Protein AF-A0A523VDP1-F1 (afdb_monomer)

Foldseek 3Di:
DPDQWDADPLGWTHHHQAETFQEDDQRHLEYEQQADDPSSCYCVQVSQQRHQEYEFAPFRLVLCCVVPNVVSNVSHHYDHDDAPDWDDDDFKIWGWHDAAQFPRGTKIWIQGNVRATAIERGDHDPPPGDDDDGPHYDYDCPPVDPVSDDDDPDDPLVVLLVVCLVVVVVPDDDDDDDPRVVVVNVVSNVVVVVPDDDDDDD

Secondary structure (DSSP, 8-state):
---SEEE-TTS-EEETTTEEESS--TT-SEEE----STTTTTTHHHHHHHSSEEEE-HHHHHHHHHHH-TTTGGGS-EEE--TT-EEEETTEEEEEEE-SSSTT-EEEEEE-TT--EEEE--S--TTTSPP---SEEE---TT-STT-----SS-HHHHHHHHHHHHHTTS-------TTHHHHHHHHHHHTT--S------

Radius of gyration: 18.93 Å; Cα contacts (8 Å, |Δi|>4): 366; chains: 1; bounding box: 48×35×51 Å

Sequence (202 aa):
MMSKASVTGRGAVLLGKYVACDGFDKARPLRVVTHVHSDHLLGLRQSLRKCEAVVMTPATRDLIDVMRSPLFLMRGDVKTLDYGESFVYDDERLTLHLADHILGAAQVLVEDDGGVRILYTGDFRFPGTPVVEADILVIEATYGNSSRVRHFREDVESVLISLVEESLMRGPVFVFGYNGKLQEVIEVLHKAKVGVPFVMPE

pLDDT: mean 93.35, std 7.03, range [53.53, 98.88]

Nearest PDB structures (foldseek):
  8cg9-assembly1_A  TM=7.491E-01  e=1.118E-08  Homo sapiens
  8c8d-assembly1_A  TM=7.591E-01  e=6.994E-08  Homo sapiens
  4b87-assembly1_A  TM=7.267E-01  e=4.786E-08  Homo sapiens
  5nzx-assembly1_A  TM=7.509E-01  e=7.937E-08  Homo sapiens
  8c8b-assembly1_A  TM=7.184E-01  e=1.235E-07  Homo sapiens

Mean predicted aligned error: 4.47 Å

Solvent-accessible surface area (backbone atoms only — not comparable to full-atom values): 11566 Å² total; per-residue (Å²): 130,83,71,56,60,52,71,46,101,80,62,17,37,33,42,65,81,42,38,14,33,29,14,61,51,96,81,24,45,30,32,36,38,35,36,79,52,71,73,35,48,38,48,44,78,55,33,33,68,69,23,73,34,37,37,30,25,58,54,27,49,54,52,47,30,73,75,66,39,66,75,55,60,74,58,30,49,71,44,68,42,56,73,75,38,72,50,76,54,95,65,34,38,39,31,36,37,63,14,35,71,38,84,37,19,23,18,42,37,38,34,41,80,86,68,51,30,39,31,34,38,42,65,62,42,82,86,78,36,70,88,74,92,56,81,39,81,48,70,71,52,97,58,67,49,90,85,60,69,84,82,72,91,59,64,64,66,62,53,51,48,51,54,50,57,62,44,48,78,79,42,91,78,88,86,86,74,52,89,47,57,48,57,50,53,50,49,55,39,52,75,71,59,59,91,66,88,88,82,79,86,133

Structure (mmCIF, N/CA/C/O backbone):
data_AF-A0A523VDP1-F1
#
_entry.id   AF-A0A523VDP1-F1
#
loop_
_atom_site.group_PDB
_atom_site.id
_atom_site.type_symbol
_atom_site.label_atom_id
_atom_site.label_alt_id
_atom_site.label_comp_id
_atom_site.label_asym_id
_atom_site.label_entity_id
_atom_site.label_seq_id
_atom_site.pdbx_PDB_ins_code
_atom_site.Cartn_x
_atom_site.Cartn_y
_atom_site.Cartn_z
_atom_site.occupancy
_atom_site.B_iso_or_equiv
_atom_site.auth_seq_id
_atom_site.auth_comp_id
_atom_site.auth_asym_id
_atom_site.auth_atom_id
_atom_site.pdbx_PDB_model_num
ATOM 1 N N . MET A 1 1 ? 19.378 11.984 -18.784 1.00 53.53 1 MET A N 1
ATOM 2 C CA . MET A 1 1 ? 18.902 10.777 -18.074 1.00 53.53 1 MET A CA 1
ATOM 3 C C . MET A 1 1 ? 17.389 10.829 -18.022 1.00 53.53 1 MET A C 1
ATOM 5 O O . MET A 1 1 ? 16.863 11.883 -17.689 1.00 53.53 1 MET A O 1
ATOM 9 N N . MET A 1 2 ? 16.695 9.748 -18.384 1.00 64.56 2 MET A N 1
ATOM 10 C CA . MET A 1 2 ? 15.272 9.627 -18.050 1.00 64.56 2 MET A CA 1
ATOM 11 C C . MET A 1 2 ? 15.132 9.540 -16.527 1.00 64.56 2 MET A C 1
ATOM 13 O O . MET A 1 2 ? 15.960 8.908 -15.872 1.00 64.56 2 MET A O 1
ATOM 17 N N . SER A 1 3 ? 14.120 10.206 -15.969 1.00 86.19 3 SER A N 1
ATOM 18 C CA . SER A 1 3 ? 13.846 10.138 -14.533 1.00 86.19 3 SER A CA 1
ATOM 19 C C . SER A 1 3 ? 13.419 8.720 -14.158 1.00 86.19 3 SER A C 1
ATOM 21 O O . SER A 1 3 ? 12.490 8.192 -14.765 1.00 86.19 3 SER A O 1
ATOM 23 N N . LYS A 1 4 ? 14.082 8.118 -13.164 1.00 95.06 4 LYS A N 1
ATOM 24 C CA . LYS A 1 4 ? 13.750 6.780 -12.639 1.00 95.06 4 LYS A CA 1
ATOM 25 C C . LYS A 1 4 ? 12.492 6.784 -11.760 1.00 95.06 4 LYS A C 1
ATOM 27 O O . LYS A 1 4 ? 11.871 5.745 -11.582 1.00 95.06 4 LYS A O 1
ATOM 32 N N . ALA A 1 5 ? 12.091 7.952 -11.259 1.00 97.44 5 ALA A N 1
ATOM 33 C CA . ALA A 1 5 ? 10.820 8.150 -10.573 1.00 97.44 5 ALA A CA 1
ATOM 34 C C . ALA A 1 5 ? 10.158 9.462 -11.010 1.00 97.44 5 ALA A C 1
ATOM 36 O O . ALA A 1 5 ? 10.845 10.444 -11.302 1.00 97.44 5 ALA A O 1
ATOM 37 N N . SER A 1 6 ? 8.831 9.506 -11.074 1.00 97.25 6 SER A N 1
ATOM 38 C CA . SER A 1 6 ? 8.083 10.748 -11.309 1.00 97.25 6 SER A CA 1
ATOM 39 C C . SER A 1 6 ? 6.636 10.631 -10.841 1.00 97.25 6 SER A C 1
ATOM 41 O O . SER A 1 6 ? 6.123 9.534 -10.653 1.00 97.25 6 SER A O 1
ATOM 43 N N . VAL A 1 7 ? 5.958 11.766 -10.664 1.00 96.25 7 VAL A N 1
ATOM 44 C CA . VAL A 1 7 ? 4.521 11.807 -10.366 1.00 96.25 7 VAL A CA 1
ATOM 45 C C . VAL A 1 7 ? 3.808 12.489 -11.524 1.00 96.25 7 VAL A C 1
ATOM 47 O O . VAL A 1 7 ? 4.176 13.588 -11.941 1.00 96.25 7 VAL A O 1
ATOM 50 N N . THR A 1 8 ? 2.805 11.824 -12.087 1.00 95.88 8 THR A N 1
ATOM 51 C CA . THR A 1 8 ? 2.020 12.373 -13.199 1.00 95.88 8 THR A CA 1
ATOM 52 C C . THR A 1 8 ? 1.045 13.443 -12.710 1.00 95.88 8 THR A C 1
ATOM 54 O O . THR A 1 8 ? 0.629 13.448 -11.554 1.00 95.88 8 THR A O 1
ATOM 57 N N . GLY A 1 9 ? 0.558 14.297 -13.616 1.00 91.81 9 GLY A N 1
ATOM 58 C CA . GLY A 1 9 ? -0.482 15.285 -13.290 1.00 91.81 9 GLY A CA 1
ATOM 59 C C . GLY A 1 9 ? -1.829 14.689 -12.846 1.00 91.81 9 GLY A C 1
ATOM 60 O O . GLY A 1 9 ? -2.718 15.435 -12.453 1.00 91.81 9 GLY A O 1
ATOM 61 N N . ARG A 1 10 ? -2.000 13.360 -12.920 1.00 87.81 10 ARG A N 1
ATOM 62 C CA . ARG A 1 10 ? -3.174 12.631 -12.409 1.00 87.81 10 ARG A CA 1
ATOM 63 C C . ARG A 1 10 ? -2.886 11.856 -11.118 1.00 87.81 10 ARG A C 1
ATOM 65 O O . ARG A 1 10 ? -3.723 11.061 -10.712 1.00 87.81 10 ARG A O 1
ATOM 72 N N . GLY A 1 11 ? -1.715 12.052 -10.510 1.00 91.12 11 GLY A N 1
ATOM 73 C CA . GLY A 1 11 ? -1.340 11.436 -9.235 1.00 91.12 11 GLY A CA 1
ATOM 74 C C . GLY A 1 11 ? -0.714 10.043 -9.332 1.00 91.12 11 GLY A C 1
ATOM 75 O O . GLY A 1 11 ? -0.333 9.497 -8.307 1.00 91.12 11 GLY A O 1
ATOM 76 N N . ALA A 1 12 ? -0.552 9.462 -10.529 1.00 97.19 12 ALA A N 1
ATOM 77 C CA . ALA A 1 12 ? 0.178 8.198 -10.666 1.00 97.19 12 ALA A CA 1
ATOM 78 C C . ALA A 1 12 ? 1.664 8.388 -10.339 1.00 97.19 12 ALA A C 1
ATOM 80 O O . ALA A 1 12 ? 2.307 9.249 -10.946 1.00 97.19 12 ALA A O 1
ATOM 81 N N . VAL A 1 13 ? 2.195 7.569 -9.433 1.00 98.38 13 VAL A N 1
ATOM 82 C CA . VAL A 1 13 ? 3.620 7.525 -9.091 1.00 98.38 13 VAL A CA 1
ATOM 83 C C . VAL A 1 13 ? 4.293 6.495 -9.986 1.00 98.38 13 VAL A C 1
ATOM 85 O O . VAL A 1 13 ? 4.006 5.305 -9.909 1.00 98.38 13 VAL A O 1
ATOM 88 N N . LEU A 1 14 ? 5.169 6.948 -10.871 1.00 98.50 14 LEU A N 1
ATOM 89 C CA . LEU A 1 14 ? 5.880 6.094 -11.807 1.00 98.50 14 LEU A CA 1
ATOM 90 C C . LEU A 1 14 ? 7.229 5.709 -11.211 1.00 98.50 14 LEU A C 1
ATOM 92 O O . LEU A 1 14 ? 8.002 6.601 -10.864 1.00 98.50 14 LEU A O 1
ATOM 96 N N . LEU A 1 15 ? 7.511 4.410 -11.143 1.00 98.50 15 LEU A N 1
ATOM 97 C CA . LEU A 1 15 ? 8.774 3.853 -10.659 1.00 98.50 15 LEU A CA 1
ATOM 98 C C . LEU A 1 15 ? 9.399 3.010 -11.772 1.00 98.50 15 LEU A C 1
ATOM 100 O O . LEU A 1 15 ? 8.713 2.200 -12.399 1.00 98.50 15 LEU A O 1
ATOM 104 N N . GLY A 1 16 ? 10.682 3.231 -12.041 1.00 97.31 16 GLY A N 1
ATOM 105 C CA . GLY A 1 16 ? 11.417 2.502 -13.069 1.00 97.31 16 GLY A CA 1
ATOM 106 C C . GLY A 1 16 ? 10.828 2.661 -14.476 1.00 97.31 16 GLY A C 1
ATOM 107 O O . GLY A 1 16 ? 10.351 3.735 -14.884 1.00 97.31 16 GLY A O 1
ATOM 108 N N . LYS A 1 17 ? 10.881 1.575 -15.243 1.00 97.44 17 LYS A N 1
ATOM 109 C CA . LYS A 1 17 ? 10.422 1.423 -16.629 1.00 97.44 17 LYS A CA 1
ATOM 110 C C . LYS A 1 17 ? 8.995 0.877 -16.702 1.00 97.44 17 LYS A C 1
ATOM 112 O O . LYS A 1 17 ? 8.274 1.254 -17.631 1.00 97.44 17 LYS A O 1
ATOM 117 N N . TYR A 1 18 ? 8.535 0.110 -15.715 1.00 98.25 18 TYR A N 1
ATOM 118 C CA . TYR A 1 18 ? 7.287 -0.646 -15.891 1.00 98.25 18 TYR A CA 1
ATOM 119 C C . TYR A 1 18 ? 6.162 -0.345 -14.903 1.00 98.25 18 TYR A C 1
ATOM 121 O O . TYR A 1 18 ? 5.018 -0.702 -15.187 1.00 98.25 18 TYR A O 1
ATOM 129 N N . VAL A 1 19 ? 6.432 0.334 -13.785 1.00 98.69 19 VAL A N 1
ATOM 130 C CA . VAL A 1 19 ? 5.486 0.401 -12.660 1.00 98.69 19 VAL A CA 1
ATOM 131 C C . VAL A 1 19 ? 4.796 1.764 -12.542 1.00 98.69 19 VAL A C 1
ATOM 133 O O . VAL A 1 19 ? 5.439 2.814 -12.538 1.00 98.69 19 VAL A O 1
ATOM 136 N N . ALA A 1 20 ? 3.466 1.744 -12.395 1.00 98.62 20 ALA A N 1
ATOM 137 C CA . ALA A 1 20 ? 2.651 2.871 -11.941 1.00 98.62 20 ALA A CA 1
ATOM 138 C C . ALA A 1 20 ? 1.902 2.528 -10.640 1.00 98.62 20 ALA A C 1
ATOM 140 O O . ALA A 1 20 ? 1.001 1.683 -10.626 1.00 98.62 20 ALA A O 1
ATOM 141 N N . CYS A 1 21 ? 2.221 3.230 -9.557 1.00 98.69 21 CYS A N 1
ATOM 142 C CA . CYS A 1 21 ? 1.547 3.126 -8.264 1.00 98.69 21 CYS A CA 1
ATOM 143 C C . CYS A 1 21 ? 0.438 4.177 -8.147 1.00 98.69 21 CYS A C 1
ATOM 145 O O . CYS A 1 21 ? 0.557 5.289 -8.661 1.00 98.69 21 CYS A O 1
ATOM 147 N N . ASP A 1 22 ? -0.668 3.804 -7.512 1.00 98.19 22 ASP A N 1
ATOM 148 C CA . ASP A 1 22 ? -1.816 4.623 -7.085 1.00 98.19 22 ASP A CA 1
ATOM 149 C C . ASP A 1 22 ? -2.549 5.565 -8.085 1.00 98.19 22 ASP A C 1
ATOM 151 O O . ASP A 1 22 ? -3.722 5.837 -7.878 1.00 98.19 22 ASP A O 1
ATOM 155 N N . GLY A 1 23 ? -2.050 5.798 -9.309 1.00 97.12 23 GLY A N 1
ATOM 156 C CA . GLY A 1 23 ? -2.870 6.097 -10.507 1.00 97.12 23 GLY A CA 1
ATOM 157 C C . GLY A 1 23 ? -2.552 5.277 -11.781 1.00 97.12 23 GLY A C 1
ATOM 158 O O . GLY A 1 23 ? -1.472 4.712 -11.936 1.00 97.12 23 GLY A O 1
ATOM 159 N N . PHE A 1 24 ? -3.494 5.222 -12.729 1.00 97.31 24 PHE A N 1
ATOM 160 C CA . PHE A 1 24 ? -3.265 4.601 -14.045 1.00 97.31 24 PHE A CA 1
ATOM 161 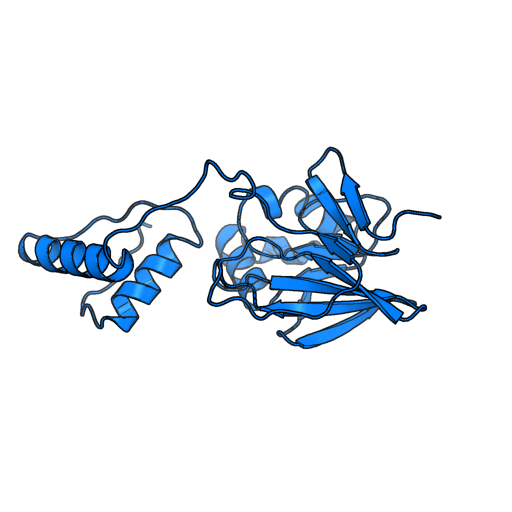C C . PHE A 1 24 ? -2.342 5.454 -14.930 1.00 97.31 24 PHE A C 1
ATOM 163 O O . PHE A 1 24 ? -2.611 6.639 -15.144 1.00 97.31 24 PHE A O 1
ATOM 170 N N . ASP A 1 25 ? -1.349 4.817 -15.552 1.00 97.56 25 ASP A N 1
ATOM 171 C CA . ASP A 1 25 ? -0.552 5.390 -16.635 1.00 97.56 25 ASP A CA 1
ATOM 172 C C . ASP A 1 25 ? -0.535 4.446 -17.847 1.00 97.56 25 ASP A C 1
ATOM 174 O O . ASP A 1 25 ? -0.408 3.234 -17.711 1.00 97.56 25 ASP A O 1
ATOM 178 N N . LYS A 1 26 ? -0.694 5.001 -19.055 1.00 95.94 26 LYS A N 1
ATOM 179 C CA . LYS A 1 26 ? -0.826 4.211 -20.293 1.00 95.94 26 LYS A CA 1
ATOM 180 C C . LYS A 1 26 ? 0.485 3.592 -20.783 1.00 95.94 26 LYS A C 1
ATOM 182 O O . LYS A 1 26 ? 0.426 2.726 -21.646 1.00 95.94 26 LYS A O 1
ATOM 187 N N . ALA A 1 27 ? 1.626 4.108 -20.333 1.00 96.19 27 ALA A N 1
ATOM 188 C CA . ALA A 1 27 ? 2.949 3.648 -20.737 1.00 96.19 27 ALA A CA 1
ATOM 189 C C . ALA A 1 27 ? 3.514 2.598 -19.772 1.00 96.19 27 ALA A C 1
ATOM 191 O O . ALA A 1 27 ? 4.573 2.044 -20.045 1.00 96.19 27 ALA A O 1
ATOM 192 N N . ARG A 1 28 ? 2.833 2.340 -18.647 1.00 97.56 28 ARG A N 1
ATOM 193 C CA . ARG A 1 28 ? 3.268 1.380 -17.634 1.00 97.56 28 ARG A CA 1
ATOM 194 C C . ARG A 1 28 ? 2.415 0.107 -17.712 1.00 97.56 28 ARG A C 1
ATOM 196 O O . ARG A 1 28 ? 1.206 0.185 -17.476 1.00 97.56 28 ARG A O 1
ATOM 203 N N . PRO A 1 29 ? 3.005 -1.053 -18.049 1.00 98.31 29 PRO A N 1
ATOM 204 C CA . PRO A 1 29 ? 2.276 -2.316 -18.109 1.00 98.31 29 PRO A CA 1
ATOM 205 C C . PRO A 1 29 ? 1.874 -2.821 -16.722 1.00 98.31 29 PRO A C 1
ATOM 207 O O . PRO A 1 29 ? 0.907 -3.573 -16.624 1.00 98.31 29 PRO A O 1
ATOM 210 N N . LEU A 1 30 ? 2.551 -2.387 -15.652 1.00 98.69 30 LEU A N 1
ATOM 211 C CA . LEU A 1 30 ? 2.240 -2.790 -14.286 1.00 98.69 30 LEU A CA 1
ATOM 212 C C . LEU A 1 30 ? 1.567 -1.679 -13.495 1.00 98.69 30 LEU A C 1
ATOM 214 O O . LEU A 1 30 ? 2.009 -0.528 -13.454 1.00 98.69 30 LEU A O 1
ATOM 218 N N . ARG A 1 31 ? 0.519 -2.075 -12.783 1.00 98.44 31 ARG A N 1
ATOM 219 C CA . ARG A 1 31 ? -0.171 -1.258 -11.795 1.00 98.44 31 ARG A CA 1
ATOM 220 C C . ARG A 1 31 ? 0.124 -1.803 -10.407 1.00 98.44 31 ARG A C 1
ATOM 222 O O . ARG A 1 31 ? -0.182 -2.959 -10.169 1.00 98.44 31 ARG A O 1
ATOM 229 N N . VAL A 1 32 ? 0.580 -0.971 -9.476 1.00 98.81 32 VAL A N 1
ATOM 230 C CA . VAL A 1 32 ? 0.557 -1.306 -8.042 1.00 98.81 32 VAL A CA 1
ATOM 231 C C . VAL A 1 32 ? -0.547 -0.511 -7.345 1.00 98.81 32 VAL A C 1
ATOM 233 O O . VAL A 1 32 ? -0.706 0.685 -7.600 1.00 98.81 32 VAL A O 1
ATOM 236 N N . VAL A 1 33 ? -1.336 -1.182 -6.507 1.00 98.62 33 VAL A N 1
ATOM 237 C CA . VAL A 1 33 ? -2.269 -0.545 -5.566 1.00 98.62 33 VAL A CA 1
ATOM 238 C C . VAL A 1 33 ? -1.687 -0.713 -4.170 1.00 98.62 33 VAL A C 1
ATOM 240 O O . VAL A 1 33 ? -1.616 -1.840 -3.680 1.00 98.62 33 VAL A O 1
ATOM 243 N N . THR A 1 34 ? -1.259 0.384 -3.545 1.00 98.56 34 THR A N 1
ATOM 244 C CA . THR A 1 34 ? -0.638 0.312 -2.213 1.00 98.56 34 THR A CA 1
ATOM 245 C C . THR A 1 34 ? -1.659 -0.023 -1.136 1.00 98.56 34 THR A C 1
ATOM 247 O O . THR A 1 34 ? -1.350 -0.804 -0.243 1.00 98.56 34 THR A O 1
ATOM 250 N N . HIS A 1 35 ? -2.868 0.543 -1.221 1.00 97.00 35 HIS A N 1
ATOM 251 C CA . HIS A 1 35 ? -3.968 0.310 -0.285 1.00 97.00 35 HIS A CA 1
ATOM 252 C C . HIS A 1 35 ? -5.326 0.769 -0.857 1.00 97.00 35 HIS A C 1
ATOM 254 O O . HIS A 1 35 ? -5.418 1.265 -1.981 1.00 97.00 35 HIS A O 1
ATOM 260 N N . VAL A 1 36 ? -6.407 0.586 -0.088 1.00 95.06 36 VAL A N 1
ATOM 261 C CA . VAL A 1 36 ? -7.798 0.718 -0.573 1.00 95.06 36 VAL A CA 1
ATOM 262 C C . VAL A 1 36 ? -8.461 2.085 -0.383 1.00 95.06 36 VAL A C 1
ATOM 264 O O . VAL A 1 36 ? -9.665 2.215 -0.631 1.00 95.06 36 VAL A O 1
ATOM 267 N N . HIS A 1 37 ? -7.728 3.121 0.029 1.00 93.75 37 HIS A N 1
ATOM 268 C CA . HIS A 1 37 ? -8.307 4.464 0.048 1.00 93.75 37 HIS A CA 1
ATOM 269 C C . HIS A 1 37 ? -8.695 4.918 -1.364 1.00 93.75 37 HIS A C 1
ATOM 271 O O . HIS A 1 37 ? -8.111 4.524 -2.374 1.00 93.75 37 HIS A O 1
ATOM 277 N N . SER A 1 38 ? -9.758 5.718 -1.446 1.00 91.69 38 SER A N 1
ATOM 278 C CA . SER A 1 38 ? -10.439 6.008 -2.711 1.00 91.69 38 SER A CA 1
ATOM 279 C C . SER A 1 38 ? -9.551 6.680 -3.758 1.00 91.69 38 SER A C 1
ATOM 281 O O . SER A 1 38 ? -9.712 6.419 -4.950 1.00 91.69 38 SER A O 1
ATOM 283 N N . ASP A 1 39 ? -8.633 7.529 -3.315 1.00 93.00 39 ASP A N 1
ATOM 284 C CA . ASP A 1 39 ? -7.655 8.251 -4.121 1.00 93.00 39 ASP A CA 1
ATOM 285 C C . ASP A 1 39 ? -6.549 7.340 -4.679 1.00 93.00 39 ASP A C 1
ATOM 287 O O . ASP A 1 39 ? -6.095 7.565 -5.798 1.00 93.00 39 ASP A O 1
ATOM 291 N N . HIS A 1 40 ? -6.235 6.231 -4.005 1.00 96.06 40 HIS A N 1
ATOM 292 C CA . HIS A 1 40 ? -5.283 5.213 -4.478 1.00 96.06 40 HIS A CA 1
ATOM 293 C C . HIS A 1 40 ? -5.921 4.191 -5.439 1.00 96.06 40 HIS A C 1
ATOM 295 O O . HIS A 1 40 ? -5.245 3.478 -6.188 1.00 96.06 40 HIS A O 1
ATOM 301 N N . LEU A 1 41 ? -7.256 4.145 -5.491 1.00 95.25 41 LEU A N 1
ATOM 302 C CA . LEU A 1 41 ? -8.018 3.318 -6.433 1.00 95.25 41 LEU A CA 1
ATOM 303 C C . LEU A 1 41 ? -8.366 4.056 -7.738 1.00 95.25 41 LEU A C 1
ATOM 305 O O . LEU A 1 41 ? -9.029 3.491 -8.621 1.00 95.25 41 LEU A O 1
ATOM 309 N N . LEU A 1 42 ? -7.930 5.310 -7.893 1.00 94.00 42 LEU A N 1
ATOM 310 C CA . LEU A 1 42 ? -8.200 6.102 -9.088 1.00 94.00 42 LEU A CA 1
ATOM 311 C C . LEU A 1 42 ? -7.603 5.439 -10.334 1.00 94.00 42 LEU A C 1
ATOM 313 O O . LEU A 1 42 ? -6.428 5.088 -10.415 1.00 94.00 42 LEU A O 1
ATOM 317 N N . GLY A 1 43 ? -8.451 5.248 -11.345 1.00 95.38 43 GLY A N 1
ATOM 318 C CA . GLY A 1 43 ? -8.056 4.587 -12.587 1.00 95.38 43 GLY A CA 1
ATOM 319 C C . GLY A 1 43 ? -7.935 3.062 -12.498 1.00 95.38 43 GLY A C 1
ATOM 320 O O . GLY A 1 43 ? -7.689 2.449 -13.531 1.00 95.38 43 GLY A O 1
ATOM 321 N N . LEU A 1 44 ? -8.200 2.416 -11.353 1.00 96.44 44 LEU A N 1
ATOM 322 C CA . LEU A 1 44 ? -8.062 0.958 -11.207 1.00 96.44 44 LEU A CA 1
ATOM 323 C C . LEU A 1 44 ? -8.877 0.166 -12.242 1.00 96.44 44 LEU A C 1
ATOM 325 O O . LEU A 1 44 ? -8.377 -0.784 -12.837 1.00 96.44 44 LEU A O 1
ATOM 329 N N . ARG A 1 45 ? -10.113 0.590 -12.544 1.00 95.56 45 ARG A N 1
ATOM 330 C CA . ARG A 1 45 ? -10.930 -0.041 -13.601 1.00 95.56 45 ARG A CA 1
ATOM 331 C C . ARG A 1 45 ? -10.257 0.019 -14.976 1.00 95.56 45 ARG A C 1
ATOM 333 O O . ARG A 1 45 ? -10.472 -0.865 -15.801 1.00 95.56 45 ARG A O 1
ATOM 340 N N . GLN A 1 46 ? -9.510 1.085 -15.248 1.00 96.06 46 GLN A N 1
ATOM 341 C CA . GLN A 1 46 ? -8.752 1.230 -16.483 1.00 96.06 46 GLN A CA 1
ATOM 342 C C . GLN A 1 46 ? -7.496 0.358 -16.452 1.00 96.06 46 GLN A C 1
ATOM 344 O O . GLN A 1 46 ? -7.238 -0.313 -17.447 1.00 96.06 46 GLN A O 1
ATOM 349 N N . SER A 1 47 ? -6.785 0.317 -15.322 1.00 97.38 47 SER A N 1
ATOM 350 C CA . SER A 1 47 ? -5.624 -0.553 -15.120 1.00 97.38 47 SER A CA 1
ATOM 351 C C . SER A 1 47 ? -5.980 -2.021 -15.329 1.00 97.38 47 SER A C 1
ATOM 353 O O . SER A 1 47 ? -5.357 -2.668 -16.154 1.00 97.38 47 SER A O 1
ATOM 355 N N . LEU A 1 48 ? -7.063 -2.514 -14.719 1.00 97.12 48 LEU A N 1
ATOM 356 C CA . LEU A 1 48 ? -7.532 -3.896 -14.904 1.00 97.12 48 LEU A CA 1
ATOM 357 C C . LEU A 1 48 ? -7.776 -4.261 -16.378 1.00 97.12 48 LEU A C 1
ATOM 359 O O . LEU A 1 48 ? -7.675 -5.416 -16.751 1.00 97.12 48 LEU A O 1
ATOM 363 N N . ARG A 1 49 ? -8.100 -3.287 -17.236 1.00 96.75 49 ARG A N 1
ATOM 364 C CA . ARG A 1 49 ? -8.355 -3.530 -18.665 1.00 96.75 49 ARG A CA 1
ATOM 365 C C . ARG A 1 49 ? -7.123 -3.402 -19.557 1.00 96.75 49 ARG A C 1
ATOM 367 O O . ARG A 1 49 ? -7.207 -3.790 -20.716 1.00 96.75 49 ARG A O 1
ATOM 374 N N . LYS A 1 50 ? -6.077 -2.712 -19.099 1.00 97.31 50 LYS A N 1
ATOM 375 C CA . LYS A 1 50 ? -4.988 -2.221 -19.963 1.00 97.31 50 LYS A CA 1
ATOM 376 C C . LYS A 1 50 ? -3.593 -2.583 -19.477 1.00 97.31 50 LYS A C 1
ATOM 378 O O . LYS A 1 50 ? -2.690 -2.625 -20.301 1.00 97.31 50 LYS A O 1
ATOM 383 N N . CYS A 1 51 ? -3.418 -2.760 -18.176 1.00 98.00 51 CYS A N 1
ATOM 384 C CA . CYS A 1 51 ? -2.182 -3.251 -17.596 1.00 98.00 51 CYS A CA 1
ATOM 385 C C . CYS A 1 51 ? -2.107 -4.762 -17.807 1.00 98.00 51 CYS A C 1
ATOM 387 O O . CYS A 1 51 ? -3.132 -5.445 -17.800 1.00 98.00 51 CYS A O 1
ATOM 389 N N . GLU A 1 52 ? -0.893 -5.266 -17.970 1.00 98.12 52 GLU A N 1
ATOM 390 C CA . GLU A 1 52 ? -0.624 -6.699 -18.036 1.00 98.12 52 GLU A CA 1
ATOM 391 C C . GLU A 1 52 ? -0.847 -7.359 -16.680 1.00 98.12 52 GLU A C 1
ATOM 393 O O . GLU A 1 52 ? -1.333 -8.479 -16.632 1.00 98.12 52 GLU A O 1
ATOM 398 N N . ALA A 1 53 ? -0.556 -6.641 -15.590 1.00 98.19 53 ALA A N 1
ATOM 399 C CA . ALA A 1 53 ? -0.874 -7.068 -14.236 1.00 98.19 53 ALA A CA 1
ATOM 400 C C . ALA A 1 53 ? -1.175 -5.881 -13.308 1.00 98.19 53 ALA A C 1
ATOM 402 O O . ALA A 1 53 ? -0.592 -4.794 -13.406 1.00 98.19 53 ALA A O 1
ATOM 403 N N . VAL A 1 54 ? -2.086 -6.123 -12.369 1.00 98.50 54 VAL A N 1
ATOM 404 C CA . VAL A 1 54 ? -2.368 -5.274 -11.212 1.00 98.50 54 VAL A CA 1
ATOM 405 C C . VAL A 1 54 ? -1.878 -6.005 -9.964 1.00 98.50 54 VAL A C 1
ATOM 407 O O . VAL A 1 54 ? -2.418 -7.043 -9.598 1.00 98.50 54 VAL A O 1
ATOM 410 N N . VAL A 1 55 ? -0.861 -5.457 -9.313 1.00 98.81 55 VAL A N 1
ATOM 411 C CA . VAL A 1 55 ? -0.189 -6.024 -8.146 1.00 98.81 55 VAL A CA 1
ATOM 412 C C . VAL A 1 55 ? -0.659 -5.326 -6.869 1.00 98.81 55 VAL A C 1
ATOM 414 O O . VAL A 1 55 ? -0.795 -4.101 -6.831 1.00 98.81 55 VAL A O 1
ATOM 417 N N . MET A 1 56 ? -0.922 -6.099 -5.820 1.00 98.69 56 MET A N 1
ATOM 418 C CA . MET A 1 56 ? -1.311 -5.610 -4.491 1.00 98.69 56 MET A CA 1
ATOM 419 C C . MET A 1 56 ? -1.012 -6.669 -3.423 1.00 98.69 56 MET A C 1
ATOM 421 O O . MET A 1 56 ? -0.612 -7.781 -3.752 1.00 98.69 56 MET A O 1
ATOM 425 N N . THR A 1 57 ? -1.221 -6.364 -2.145 1.00 98.69 57 THR A N 1
ATOM 426 C CA . THR A 1 57 ? -1.183 -7.389 -1.087 1.00 98.69 57 THR A CA 1
ATOM 427 C C . THR A 1 57 ? -2.462 -8.242 -1.101 1.00 98.69 57 THR A C 1
ATOM 429 O O . THR A 1 57 ? -3.504 -7.760 -1.568 1.00 98.69 57 THR A O 1
ATOM 432 N N . PRO A 1 58 ? -2.449 -9.482 -0.565 1.00 98.12 58 PRO A N 1
ATOM 433 C CA . PRO A 1 58 ? -3.664 -10.290 -0.421 1.00 98.12 58 PRO A CA 1
ATOM 434 C C . PRO A 1 58 ? -4.783 -9.556 0.329 1.00 98.12 58 PRO A C 1
ATOM 436 O O . PRO A 1 58 ? -5.923 -9.527 -0.123 1.00 98.12 58 PRO A O 1
ATOM 439 N N . ALA A 1 59 ? -4.443 -8.865 1.418 1.00 96.38 59 ALA A N 1
ATOM 440 C CA . ALA A 1 59 ? -5.422 -8.121 2.202 1.00 96.38 59 ALA A CA 1
ATOM 441 C C . ALA A 1 59 ? -6.031 -6.933 1.430 1.00 96.38 59 ALA A C 1
ATOM 443 O O . ALA A 1 59 ? -7.237 -6.704 1.510 1.00 96.38 59 ALA A O 1
ATOM 444 N N . THR A 1 60 ? -5.237 -6.205 0.635 1.00 96.69 60 THR A N 1
ATOM 445 C CA . THR A 1 60 ? -5.758 -5.136 -0.236 1.00 96.69 60 THR A CA 1
ATOM 446 C C . THR A 1 60 ? -6.717 -5.695 -1.289 1.00 96.69 60 THR A C 1
ATOM 448 O O . THR A 1 60 ? -7.760 -5.091 -1.546 1.00 96.69 60 THR A O 1
ATOM 451 N N . ARG A 1 61 ? -6.418 -6.868 -1.862 1.00 96.50 61 ARG A N 1
ATOM 452 C CA . ARG A 1 61 ? -7.319 -7.558 -2.796 1.00 96.50 61 ARG A CA 1
ATOM 453 C C . ARG A 1 61 ? -8.656 -7.897 -2.133 1.00 96.50 61 ARG A C 1
ATOM 455 O O . ARG A 1 61 ? -9.697 -7.518 -2.668 1.00 96.50 61 ARG A O 1
ATOM 462 N N . ASP A 1 62 ? -8.624 -8.550 -0.975 1.00 94.31 62 ASP A N 1
ATOM 463 C CA . ASP A 1 62 ? -9.832 -8.981 -0.265 1.00 94.31 62 ASP A CA 1
ATOM 464 C C . ASP A 1 62 ? -10.717 -7.787 0.123 1.00 94.31 62 ASP A C 1
ATOM 466 O O . ASP A 1 62 ? -11.935 -7.814 -0.062 1.00 94.31 62 ASP A O 1
ATOM 470 N N . LEU A 1 63 ? -10.107 -6.686 0.578 1.00 92.62 63 LEU A N 1
ATOM 471 C CA . LEU A 1 63 ? -10.826 -5.445 0.869 1.00 92.62 63 LEU A CA 1
ATOM 472 C C . LEU A 1 63 ? -11.500 -4.862 -0.383 1.00 92.62 63 LEU A C 1
ATOM 474 O O . LEU A 1 63 ? -12.652 -4.430 -0.313 1.00 92.62 63 LEU A O 1
ATOM 478 N N . ILE A 1 64 ? -10.833 -4.869 -1.543 1.00 93.44 64 ILE A N 1
ATOM 479 C CA . ILE A 1 64 ? -11.444 -4.405 -2.800 1.00 93.44 64 ILE A CA 1
ATOM 480 C C . ILE A 1 64 ? -12.606 -5.315 -3.218 1.00 93.44 64 ILE A C 1
ATOM 482 O O . ILE A 1 64 ? -13.642 -4.795 -3.648 1.00 93.44 64 ILE A O 1
ATOM 486 N N . ASP A 1 65 ? -12.465 -6.635 -3.079 1.00 91.81 65 ASP A N 1
ATOM 487 C CA . ASP A 1 65 ? -13.516 -7.604 -3.413 1.00 91.81 65 ASP A CA 1
ATOM 488 C C . ASP A 1 65 ? -14.779 -7.369 -2.566 1.00 91.81 65 ASP A C 1
ATOM 490 O O . ASP A 1 65 ? -15.889 -7.331 -3.113 1.00 91.81 65 ASP A O 1
ATOM 494 N N . VAL A 1 66 ? -14.617 -7.093 -1.266 1.00 89.38 66 VAL A N 1
ATOM 495 C CA . VAL A 1 66 ? -15.720 -6.711 -0.366 1.00 89.38 66 VAL A CA 1
ATOM 496 C C . VAL A 1 66 ? -16.329 -5.359 -0.761 1.00 89.38 66 VAL A C 1
ATOM 498 O O . VAL A 1 66 ? -17.549 -5.222 -0.815 1.00 89.38 66 VAL A O 1
ATOM 501 N N . MET A 1 67 ? -15.508 -4.354 -1.085 1.00 88.31 67 MET A N 1
ATOM 502 C CA . MET A 1 67 ? -15.975 -2.987 -1.368 1.00 88.31 67 MET A CA 1
ATOM 503 C C . MET A 1 67 ? -16.631 -2.802 -2.747 1.00 88.31 67 MET A C 1
ATOM 505 O O . MET A 1 67 ? -17.413 -1.867 -2.931 1.00 88.31 67 MET A O 1
ATOM 509 N N . ARG A 1 68 ? -16.261 -3.598 -3.760 1.00 85.38 68 ARG A N 1
ATOM 510 C CA . ARG A 1 68 ? -16.641 -3.363 -5.171 1.00 85.38 68 ARG A CA 1
ATOM 511 C C . ARG A 1 68 ? -17.374 -4.530 -5.841 1.00 85.38 68 ARG A C 1
ATOM 513 O O . ARG A 1 68 ? -17.852 -4.321 -6.958 1.00 85.38 68 ARG A O 1
ATOM 520 N N . SER A 1 69 ? -17.502 -5.685 -5.174 1.00 83.38 69 SER A N 1
ATOM 521 C CA . SER A 1 69 ? -17.921 -7.012 -5.679 1.00 83.38 69 SER A CA 1
ATOM 522 C C . SER A 1 69 ? -16.753 -7.879 -6.179 1.00 83.38 69 SER A C 1
ATOM 524 O O . SER A 1 69 ? -15.904 -7.359 -6.904 1.00 83.38 69 SER A O 1
ATOM 526 N N . PRO A 1 70 ? -16.766 -9.211 -5.943 1.00 73.25 70 PRO A N 1
ATOM 527 C CA . PRO A 1 70 ? -15.740 -10.138 -6.449 1.00 73.25 70 PRO A CA 1
ATOM 528 C C . PRO A 1 70 ? -15.555 -10.117 -7.975 1.00 73.25 70 PRO A C 1
ATOM 530 O O . PRO A 1 70 ? -14.469 -10.345 -8.501 1.00 73.25 70 PRO A O 1
ATOM 533 N N . LEU A 1 71 ? -16.609 -9.777 -8.729 1.00 86.06 71 LEU A N 1
ATOM 534 C CA . LEU A 1 71 ? -16.525 -9.627 -10.188 1.00 86.06 71 LEU A CA 1
ATOM 535 C C . LEU A 1 71 ? -15.720 -8.384 -10.608 1.00 86.06 71 LEU A C 1
ATOM 537 O O . LEU A 1 71 ? -15.478 -8.171 -11.799 1.00 86.06 71 LEU A O 1
ATOM 541 N N . PHE A 1 72 ? -15.365 -7.504 -9.664 1.00 90.69 72 PHE A N 1
ATOM 542 C CA . PHE A 1 72 ? -14.590 -6.300 -9.925 1.00 90.69 72 PHE A CA 1
ATOM 543 C C . PHE A 1 72 ? -13.195 -6.615 -10.441 1.00 90.69 72 PHE A C 1
ATOM 545 O O . PHE A 1 72 ? -12.857 -6.178 -11.547 1.00 90.69 72 PHE A O 1
ATOM 552 N N . LEU A 1 73 ? -12.448 -7.404 -9.674 1.00 92.12 73 LEU A N 1
ATOM 553 C CA . LEU A 1 73 ? -11.059 -7.751 -9.949 1.00 92.12 73 LEU A CA 1
ATOM 554 C C . LEU A 1 73 ? -10.903 -8.777 -11.078 1.00 92.12 73 LEU A C 1
ATOM 556 O O . LEU A 1 73 ? -9.920 -8.711 -11.804 1.00 92.12 73 LEU A O 1
ATOM 560 N N . MET A 1 74 ? -11.921 -9.605 -11.353 1.00 89.62 74 MET A N 1
ATOM 561 C CA . MET A 1 74 ? -11.938 -10.554 -12.488 1.00 89.62 74 MET A CA 1
ATOM 562 C C . MET A 1 74 ? -11.845 -9.902 -13.883 1.00 89.62 74 MET A C 1
ATOM 564 O O . MET A 1 74 ? -11.839 -10.590 -14.901 1.00 89.62 74 MET A O 1
ATOM 568 N N . ARG A 1 75 ? -11.827 -8.567 -13.962 1.00 89.94 75 ARG A N 1
ATOM 569 C CA . ARG A 1 75 ? -11.716 -7.813 -15.218 1.00 89.94 75 ARG A CA 1
ATOM 570 C C . ARG A 1 75 ? -10.289 -7.694 -15.750 1.00 89.94 75 ARG A C 1
ATOM 572 O O . ARG A 1 75 ? -10.147 -7.184 -16.858 1.00 89.94 75 ARG A O 1
ATOM 579 N N . GLY A 1 76 ? -9.290 -8.099 -14.971 1.00 92.44 76 GLY A N 1
ATOM 580 C CA . GLY A 1 76 ? -7.877 -8.039 -15.328 1.00 92.44 76 GLY A CA 1
ATOM 581 C C . GLY A 1 76 ? -7.071 -9.127 -14.635 1.00 92.44 76 GLY A C 1
ATOM 582 O O . GLY A 1 76 ? -7.608 -9.869 -13.815 1.00 92.44 76 GLY A O 1
ATOM 583 N N . ASP A 1 77 ? -5.782 -9.197 -14.957 1.00 96.38 77 ASP A N 1
ATOM 584 C CA . ASP A 1 77 ? -4.846 -10.046 -14.224 1.00 96.38 77 ASP A CA 1
ATOM 585 C C . ASP A 1 77 ? -4.459 -9.352 -12.911 1.00 96.38 77 ASP A C 1
ATOM 587 O O . ASP A 1 77 ? -3.853 -8.276 -12.910 1.00 96.38 77 ASP A O 1
ATOM 591 N N . VAL A 1 78 ? -4.871 -9.940 -11.789 1.00 97.44 78 VAL A N 1
ATOM 592 C CA . VAL A 1 78 ? -4.566 -9.445 -10.446 1.00 97.44 78 VAL A CA 1
ATOM 593 C C . VAL A 1 78 ? -3.607 -10.413 -9.783 1.00 97.44 78 VAL A C 1
ATOM 595 O O . VAL A 1 78 ? -3.930 -11.584 -9.587 1.00 97.44 78 VAL A O 1
ATOM 598 N N . LYS A 1 79 ? -2.443 -9.898 -9.392 1.00 97.94 79 LYS A N 1
ATOM 599 C CA . LYS A 1 79 ? -1.410 -10.644 -8.680 1.00 97.94 79 LYS A CA 1
ATOM 600 C C . LYS A 1 79 ? -1.321 -10.135 -7.253 1.00 97.94 79 LYS A C 1
ATOM 602 O O . LYS A 1 79 ? -1.266 -8.930 -7.012 1.00 97.94 79 LYS A O 1
ATOM 607 N N . THR A 1 80 ? -1.299 -11.062 -6.310 1.00 98.44 80 THR A N 1
ATOM 608 C CA . THR A 1 80 ? -1.047 -10.746 -4.909 1.00 98.44 80 THR A CA 1
ATOM 609 C C . THR A 1 80 ? 0.397 -11.071 -4.569 1.00 98.44 80 THR A C 1
ATOM 611 O O . THR A 1 80 ? 0.872 -12.123 -4.987 1.00 98.44 80 THR A O 1
ATOM 614 N N . LEU A 1 81 ? 1.065 -10.193 -3.824 1.00 98.50 81 LEU A N 1
ATOM 615 C CA . LEU A 1 81 ? 2.389 -10.445 -3.252 1.00 98.50 81 LEU A CA 1
ATOM 616 C C . LEU A 1 81 ? 2.334 -10.295 -1.739 1.00 98.50 81 LEU A C 1
ATOM 618 O O . LEU A 1 81 ? 1.800 -9.299 -1.235 1.00 98.50 81 LEU A O 1
ATOM 622 N N . ASP A 1 82 ? 2.911 -11.261 -1.035 1.00 98.62 82 ASP A N 1
ATOM 623 C CA . ASP A 1 82 ? 3.174 -11.113 0.391 1.00 98.62 82 ASP A CA 1
ATOM 624 C C . ASP A 1 82 ? 4.316 -10.112 0.629 1.00 98.62 82 ASP A C 1
ATOM 626 O O . ASP A 1 82 ? 5.129 -9.816 -0.251 1.00 98.62 82 ASP A O 1
ATOM 630 N N . TYR A 1 83 ? 4.391 -9.551 1.838 1.00 98.69 83 TYR A N 1
ATOM 631 C CA . TYR A 1 83 ? 5.471 -8.621 2.163 1.00 98.69 83 TYR A CA 1
ATOM 632 C C . TYR A 1 83 ? 6.839 -9.310 2.079 1.00 98.69 83 TYR A C 1
ATOM 634 O O . TYR A 1 83 ? 7.053 -10.368 2.667 1.00 98.69 83 TYR A O 1
ATOM 642 N N . GLY A 1 84 ? 7.781 -8.673 1.385 1.00 98.25 84 GLY A N 1
ATOM 643 C CA . GLY A 1 84 ? 9.114 -9.212 1.119 1.00 98.25 84 GLY A CA 1
ATOM 644 C C . GLY A 1 84 ? 9.174 -10.202 -0.047 1.00 98.25 84 GLY A C 1
ATOM 645 O O . GLY A 1 84 ? 10.274 -10.585 -0.440 1.00 98.25 84 GLY A O 1
ATOM 646 N N . GLU A 1 85 ? 8.036 -10.589 -0.629 1.00 97.88 85 GLU A N 1
ATOM 647 C CA . GLU A 1 85 ? 8.000 -11.355 -1.872 1.00 97.88 85 GLU A CA 1
ATOM 648 C C . GLU A 1 85 ? 8.269 -10.439 -3.072 1.00 97.88 85 GLU A C 1
ATOM 650 O O . GLU A 1 85 ? 7.765 -9.314 -3.153 1.00 97.88 85 GLU A O 1
ATOM 655 N N . SER A 1 86 ? 9.061 -10.936 -4.024 1.00 96.06 86 SER A N 1
ATOM 656 C CA . SER A 1 86 ? 9.398 -10.202 -5.239 1.00 96.06 86 SER A CA 1
ATOM 657 C C . SER A 1 86 ? 8.707 -10.766 -6.476 1.00 96.06 86 SER A C 1
ATOM 659 O O . SER A 1 86 ? 8.729 -11.968 -6.731 1.00 96.06 86 SER A O 1
ATOM 661 N N . PHE A 1 87 ? 8.231 -9.866 -7.327 1.00 96.94 87 PHE A N 1
ATOM 662 C CA . PHE A 1 87 ? 7.776 -10.131 -8.684 1.00 96.94 87 PHE A CA 1
ATOM 663 C C . PHE A 1 87 ? 8.765 -9.527 -9.681 1.00 96.94 87 PHE A C 1
ATOM 665 O O . PHE A 1 87 ? 9.046 -8.332 -9.638 1.00 96.94 87 PHE A O 1
ATOM 672 N N . VAL A 1 88 ? 9.309 -10.348 -10.575 1.00 98.12 88 VAL A N 1
ATOM 673 C CA . VAL A 1 88 ? 10.209 -9.878 -11.637 1.00 98.12 88 VAL A CA 1
ATOM 674 C C . VAL A 1 88 ? 9.398 -9.626 -12.900 1.00 98.12 88 VAL A C 1
ATOM 676 O O . VAL A 1 88 ? 8.610 -10.481 -13.308 1.00 98.12 88 VAL A O 1
ATOM 679 N N . TYR A 1 89 ? 9.614 -8.469 -13.517 1.00 97.81 89 TYR A N 1
ATOM 680 C CA . TYR A 1 89 ? 9.037 -8.101 -14.801 1.00 97.81 89 TYR A CA 1
ATOM 681 C C . TYR A 1 89 ? 10.138 -7.532 -15.690 1.00 97.81 89 TYR A C 1
ATOM 683 O O . TYR A 1 89 ? 10.748 -6.520 -15.345 1.00 97.81 89 TYR A O 1
ATOM 691 N N . ASP A 1 90 ? 10.390 -8.199 -16.817 1.00 97.56 90 ASP A N 1
ATOM 692 C CA . ASP A 1 90 ? 11.542 -7.946 -17.684 1.00 97.56 90 ASP A CA 1
ATOM 693 C C . ASP A 1 90 ? 12.849 -7.840 -16.873 1.00 97.56 90 ASP A C 1
ATOM 695 O O . ASP A 1 90 ? 13.308 -8.827 -16.292 1.00 97.56 90 ASP A O 1
ATOM 699 N N . ASP A 1 91 ? 13.442 -6.650 -16.828 1.00 97.69 91 ASP A N 1
ATOM 700 C CA . ASP A 1 91 ? 14.715 -6.337 -16.189 1.00 97.69 91 ASP A CA 1
ATOM 701 C C . ASP A 1 91 ? 14.571 -5.584 -14.850 1.00 97.69 91 ASP A C 1
ATOM 703 O O . ASP A 1 91 ? 15.569 -5.126 -14.300 1.00 97.69 91 ASP A O 1
ATOM 707 N N . GLU A 1 92 ? 13.354 -5.478 -14.299 1.00 98.31 92 GLU A N 1
ATOM 708 C CA . GLU A 1 92 ? 13.087 -4.853 -12.995 1.00 98.31 92 GLU A CA 1
ATOM 709 C C . GLU A 1 92 ? 12.470 -5.846 -11.994 1.00 98.31 92 GLU A C 1
ATOM 711 O O . GLU A 1 92 ? 11.687 -6.740 -12.336 1.00 98.31 92 GLU A O 1
ATOM 716 N N . ARG A 1 93 ? 12.804 -5.672 -10.713 1.00 98.69 93 ARG A N 1
ATOM 717 C CA . ARG A 1 93 ? 12.244 -6.438 -9.593 1.00 98.69 93 ARG A CA 1
ATOM 718 C C . ARG A 1 93 ? 11.356 -5.544 -8.741 1.00 98.69 93 ARG A C 1
ATOM 720 O O . ARG A 1 93 ? 11.826 -4.565 -8.177 1.00 98.69 93 ARG A O 1
ATOM 727 N N . LEU A 1 94 ? 10.093 -5.926 -8.601 1.00 98.75 94 LEU A N 1
ATOM 728 C CA . LEU A 1 94 ? 9.102 -5.293 -7.738 1.00 98.75 94 LEU A CA 1
ATOM 729 C C . LEU A 1 94 ? 8.974 -6.071 -6.422 1.00 98.75 94 LEU A C 1
ATOM 731 O O . LEU A 1 94 ? 8.735 -7.272 -6.459 1.00 98.75 94 LEU A O 1
ATOM 735 N N . THR A 1 95 ? 9.046 -5.396 -5.278 1.00 98.88 95 THR A N 1
ATOM 736 C CA . THR A 1 95 ? 8.826 -5.985 -3.945 1.00 98.88 95 THR A CA 1
ATOM 737 C C . THR A 1 95 ? 7.898 -5.088 -3.130 1.00 98.88 95 THR A C 1
ATOM 739 O O . THR A 1 95 ? 8.055 -3.864 -3.131 1.00 98.88 95 THR A O 1
ATOM 742 N N . LEU A 1 96 ? 6.934 -5.680 -2.419 1.00 98.88 96 LEU A N 1
ATOM 743 C CA . LEU A 1 96 ? 6.082 -4.950 -1.476 1.00 98.88 96 LEU A CA 1
ATOM 744 C C . LEU A 1 96 ? 6.644 -5.068 -0.059 1.00 98.88 96 LEU A C 1
ATOM 746 O O . LEU A 1 96 ? 6.970 -6.161 0.397 1.00 98.88 96 LEU A O 1
ATOM 750 N N . HIS A 1 97 ? 6.718 -3.957 0.665 1.00 98.75 97 HIS A N 1
ATOM 751 C CA . HIS A 1 97 ? 7.076 -3.938 2.085 1.00 98.75 97 HIS A CA 1
ATOM 752 C C . HIS A 1 97 ? 5.916 -3.386 2.906 1.00 98.75 97 HIS A C 1
ATOM 754 O O . HIS A 1 97 ? 5.104 -2.630 2.387 1.00 98.75 97 HIS A O 1
ATOM 760 N N . LEU A 1 98 ? 5.837 -3.742 4.187 1.00 98.25 98 LEU A N 1
ATOM 761 C CA . LEU A 1 98 ? 4.800 -3.222 5.078 1.00 98.25 98 LEU A CA 1
ATOM 762 C C . LEU A 1 98 ? 4.837 -1.685 5.118 1.00 98.25 98 LEU A C 1
ATOM 764 O O . LEU A 1 98 ? 5.910 -1.106 5.298 1.00 98.25 98 LEU A O 1
ATOM 768 N N . ALA A 1 99 ? 3.673 -1.049 5.002 1.00 97.81 99 ALA A N 1
ATOM 769 C CA . ALA A 1 99 ? 3.439 0.320 5.448 1.00 97.81 99 ALA A CA 1
ATOM 770 C C . ALA A 1 99 ? 2.391 0.286 6.567 1.00 97.81 99 ALA A C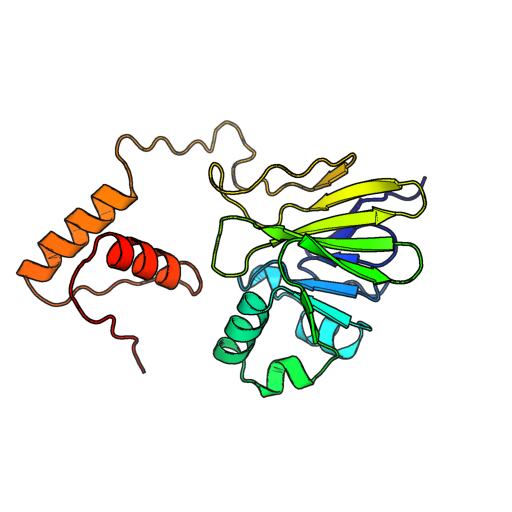 1
ATOM 772 O O . ALA A 1 99 ? 1.303 -0.258 6.384 1.00 97.81 99 ALA A O 1
ATOM 773 N N . ASP A 1 100 ? 2.705 0.843 7.737 1.00 94.69 100 ASP A N 1
ATOM 774 C CA . ASP A 1 100 ? 1.700 0.990 8.789 1.00 94.69 100 ASP A CA 1
ATOM 775 C C . ASP A 1 100 ? 0.740 2.124 8.418 1.00 94.69 100 ASP A C 1
ATOM 777 O O . ASP A 1 100 ? 1.115 3.290 8.468 1.00 94.69 100 ASP A O 1
ATOM 781 N N . HIS A 1 101 ? -0.495 1.802 8.030 1.00 93.94 101 HIS A N 1
ATOM 782 C CA . HIS A 1 101 ? -1.525 2.805 7.723 1.00 93.94 101 HIS A CA 1
ATOM 783 C C . HIS A 1 101 ? -2.937 2.248 7.880 1.00 93.94 101 HIS A C 1
ATOM 785 O O . HIS A 1 101 ? -3.679 2.624 8.791 1.00 93.94 101 HIS A O 1
ATOM 791 N N . ILE A 1 102 ? -3.291 1.310 7.005 1.00 93.19 102 ILE A N 1
ATOM 792 C CA . ILE A 1 102 ? -4.495 0.486 7.082 1.00 93.19 102 ILE A CA 1
ATOM 793 C C . ILE A 1 102 ? -4.121 -0.954 6.729 1.00 93.19 102 ILE A C 1
ATOM 795 O O . ILE A 1 102 ? -3.047 -1.207 6.178 1.00 93.19 102 ILE A O 1
ATOM 799 N N . LEU A 1 103 ? -5.013 -1.902 7.016 1.00 93.25 103 LEU A N 1
ATOM 800 C CA . LEU A 1 103 ? -4.810 -3.304 6.660 1.00 93.25 103 LEU A CA 1
ATOM 801 C C . LEU A 1 103 ? -4.448 -3.455 5.168 1.00 93.25 103 LEU A C 1
ATOM 803 O O . LEU A 1 103 ? -5.184 -3.001 4.293 1.00 93.25 103 LEU A O 1
ATOM 807 N N . GLY A 1 104 ? -3.320 -4.117 4.899 1.00 95.56 104 GLY A N 1
ATOM 808 C CA . GLY A 1 104 ? -2.824 -4.392 3.547 1.00 95.56 104 GLY A CA 1
ATOM 809 C C . GLY A 1 104 ? -1.979 -3.285 2.909 1.00 95.56 104 GLY A C 1
ATOM 810 O O . GLY A 1 104 ? -1.527 -3.486 1.780 1.00 95.56 104 GLY A O 1
ATOM 811 N N . ALA A 1 105 ? -1.759 -2.159 3.598 1.00 97.56 105 ALA A N 1
ATOM 812 C CA . ALA A 1 105 ? -0.964 -1.052 3.079 1.00 97.56 105 ALA A CA 1
ATOM 813 C C . ALA A 1 105 ? 0.513 -1.421 2.870 1.00 97.56 105 ALA A C 1
ATOM 815 O O . ALA A 1 105 ? 1.146 -2.057 3.717 1.00 97.56 105 ALA A O 1
ATOM 816 N N . ALA A 1 106 ? 1.064 -0.995 1.732 1.00 98.62 106 ALA A N 1
ATOM 817 C CA . ALA A 1 106 ? 2.407 -1.368 1.313 1.00 98.62 106 ALA A CA 1
ATOM 818 C C . ALA A 1 106 ? 3.247 -0.195 0.793 1.00 98.62 106 ALA A C 1
ATOM 820 O O . ALA A 1 106 ? 2.770 0.633 0.017 1.00 98.62 106 ALA A O 1
ATOM 821 N N . GLN A 1 107 ? 4.535 -0.220 1.136 1.00 98.81 107 GLN A N 1
ATOM 822 C CA . GLN A 1 107 ? 5.591 0.455 0.388 1.00 98.81 107 GLN A CA 1
ATOM 823 C C . GLN A 1 107 ? 5.932 -0.378 -0.858 1.00 98.81 107 GLN A C 1
ATOM 825 O O . GLN A 1 107 ? 5.823 -1.608 -0.849 1.00 98.81 107 GLN A O 1
ATOM 830 N N . VAL A 1 108 ? 6.391 0.282 -1.917 1.00 98.88 108 VAL A N 1
ATOM 831 C CA . VAL A 1 108 ? 6.686 -0.321 -3.219 1.00 98.88 108 VAL A CA 1
ATOM 832 C C . VAL A 1 108 ? 8.147 -0.087 -3.565 1.00 98.88 108 VAL A C 1
ATOM 834 O O . VAL A 1 108 ? 8.538 1.045 -3.843 1.00 98.88 108 VAL A O 1
ATOM 837 N N . LEU A 1 109 ? 8.947 -1.150 -3.558 1.00 98.88 109 LEU A N 1
ATOM 838 C CA . LEU A 1 109 ? 10.345 -1.115 -3.972 1.00 98.88 109 LEU A CA 1
ATOM 839 C C . LEU A 1 109 ? 10.470 -1.650 -5.399 1.00 98.88 109 LEU A C 1
ATOM 841 O O . LEU A 1 109 ? 10.032 -2.764 -5.681 1.00 98.88 109 LEU A O 1
ATOM 845 N N . VAL A 1 110 ? 11.098 -0.871 -6.276 1.00 98.81 110 VAL A N 1
ATOM 846 C CA . VAL A 1 110 ? 11.543 -1.310 -7.600 1.00 98.81 110 VAL A CA 1
ATOM 847 C C . VAL A 1 110 ? 13.064 -1.264 -7.640 1.00 98.81 110 VAL A C 1
ATOM 849 O O . VAL A 1 110 ? 13.659 -0.213 -7.405 1.00 98.81 110 VAL A O 1
ATOM 852 N N . GLU A 1 111 ? 13.684 -2.400 -7.934 1.00 98.62 111 GLU A N 1
ATOM 853 C CA . GLU A 1 111 ? 15.120 -2.514 -8.190 1.00 98.62 111 GLU A CA 1
ATOM 854 C C . GLU A 1 111 ? 15.329 -2.703 -9.692 1.00 98.62 111 GLU A C 1
ATOM 856 O O . GLU A 1 111 ? 14.752 -3.622 -10.281 1.00 98.62 111 GLU A O 1
ATOM 861 N N . ASP A 1 112 ? 16.111 -1.824 -10.316 1.00 96.69 112 ASP A N 1
ATOM 862 C CA . ASP A 1 112 ? 16.383 -1.900 -11.754 1.00 96.69 112 ASP A CA 1
ATOM 863 C C . ASP A 1 112 ? 17.620 -2.737 -12.109 1.00 96.69 112 ASP A C 1
ATOM 865 O O . ASP A 1 112 ? 18.354 -3.219 -11.243 1.00 96.69 112 ASP A O 1
ATOM 869 N N . ASP A 1 113 ? 17.858 -2.901 -13.410 1.00 94.12 113 ASP A N 1
ATOM 870 C CA . ASP A 1 113 ? 18.974 -3.657 -13.984 1.00 94.12 113 ASP A CA 1
ATOM 871 C C . ASP A 1 113 ? 20.361 -3.129 -13.583 1.00 94.12 113 ASP A C 1
ATOM 873 O O . ASP A 1 113 ? 21.341 -3.876 -13.573 1.00 94.12 113 ASP A O 1
ATOM 877 N N . GLY A 1 114 ? 20.447 -1.847 -13.223 1.00 94.44 114 GLY A N 1
ATOM 878 C CA . GLY A 1 114 ? 21.649 -1.205 -12.699 1.00 94.44 114 GLY A CA 1
ATOM 879 C C . GLY A 1 114 ? 21.825 -1.343 -11.185 1.00 94.44 114 GLY A C 1
ATOM 880 O O . GLY A 1 114 ? 22.817 -0.839 -10.657 1.00 94.44 114 GLY A O 1
ATOM 881 N N . GLY A 1 115 ? 20.887 -1.992 -10.490 1.00 95.69 115 GLY A N 1
ATOM 882 C CA . GLY A 1 115 ? 20.882 -2.148 -9.037 1.00 95.69 115 GLY A CA 1
ATOM 883 C C . GLY A 1 115 ? 20.384 -0.922 -8.269 1.00 95.69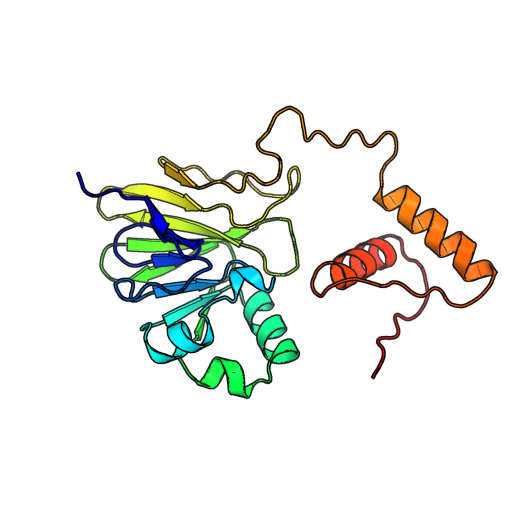 115 GLY A C 1
ATOM 884 O O . GLY A 1 115 ? 20.553 -0.878 -7.053 1.00 95.69 115 GLY A O 1
ATOM 885 N N . VAL A 1 116 ? 19.789 0.071 -8.943 1.00 98.12 116 VAL A N 1
ATOM 886 C CA . VAL A 1 116 ? 19.234 1.253 -8.270 1.00 98.12 116 VAL A CA 1
ATOM 887 C C . VAL A 1 116 ? 17.916 0.886 -7.600 1.00 98.12 116 VAL A C 1
ATOM 889 O O . VAL A 1 116 ? 17.016 0.335 -8.234 1.00 98.12 116 VAL A O 1
ATOM 892 N N . ARG A 1 117 ? 17.785 1.248 -6.324 1.00 98.62 117 ARG A N 1
ATOM 893 C CA . ARG A 1 117 ? 16.627 0.971 -5.472 1.00 98.62 117 ARG A CA 1
ATOM 894 C C . ARG A 1 117 ? 15.715 2.191 -5.406 1.00 98.62 117 ARG A C 1
ATOM 896 O O . ARG A 1 117 ? 16.083 3.233 -4.861 1.00 98.62 117 ARG A O 1
ATOM 903 N N . ILE A 1 118 ? 14.516 2.065 -5.961 1.00 98.75 118 ILE A N 1
ATOM 904 C CA . ILE A 1 118 ? 13.525 3.137 -6.073 1.00 98.75 118 ILE A CA 1
ATOM 905 C C . ILE A 1 118 ? 12.329 2.769 -5.198 1.00 98.75 118 ILE A C 1
ATOM 907 O O . ILE A 1 118 ? 11.603 1.824 -5.503 1.00 98.75 118 ILE A O 1
ATOM 911 N N . LEU A 1 119 ? 12.112 3.509 -4.117 1.00 98.81 119 LEU A N 1
ATOM 912 C CA . LEU A 1 119 ? 11.063 3.224 -3.145 1.00 98.81 119 LEU A CA 1
ATOM 913 C C . LEU A 1 119 ? 9.967 4.286 -3.201 1.00 98.81 119 LEU A C 1
ATOM 915 O O . LEU A 1 119 ? 10.248 5.482 -3.140 1.00 98.81 119 LEU A O 1
ATOM 919 N N . TYR A 1 120 ? 8.714 3.849 -3.259 1.00 98.81 120 TYR A N 1
ATOM 920 C CA . TYR A 1 120 ? 7.553 4.669 -2.926 1.00 98.81 120 TYR A CA 1
ATOM 921 C C . TYR A 1 120 ? 6.963 4.196 -1.603 1.00 98.81 120 TYR A C 1
ATOM 923 O O . TYR A 1 120 ? 6.682 3.011 -1.448 1.00 98.81 120 TYR A O 1
ATOM 931 N N . THR A 1 121 ? 6.745 5.101 -0.653 1.00 98.56 121 THR A N 1
ATOM 932 C CA . THR A 1 121 ? 6.261 4.708 0.679 1.00 98.56 121 THR A CA 1
ATOM 933 C C . THR A 1 121 ? 4.799 4.268 0.705 1.00 98.56 121 THR A C 1
ATOM 935 O O . THR A 1 121 ? 4.392 3.611 1.657 1.00 98.56 121 THR A O 1
ATOM 938 N N . GLY A 1 122 ? 3.992 4.656 -0.290 1.00 97.69 122 GLY A N 1
ATOM 939 C CA . GLY A 1 122 ? 2.544 4.714 -0.080 1.00 97.69 122 GLY A CA 1
ATOM 940 C C . GLY A 1 122 ? 2.209 5.669 1.070 1.00 97.69 122 GLY A C 1
ATOM 941 O O . GLY A 1 122 ? 3.067 6.438 1.518 1.00 97.69 122 GLY A O 1
ATOM 942 N N . ASP A 1 123 ? 0.981 5.598 1.567 1.00 96.56 123 ASP A N 1
ATOM 943 C CA . ASP A 1 123 ? 0.642 6.236 2.835 1.00 96.56 123 ASP A CA 1
ATOM 944 C C . ASP A 1 123 ? 1.170 5.408 4.003 1.00 96.56 123 ASP A C 1
ATOM 946 O O . ASP A 1 123 ? 1.018 4.183 4.022 1.00 96.56 123 ASP A O 1
ATOM 950 N N . PHE A 1 124 ? 1.754 6.075 4.996 1.00 95.69 124 PHE A N 1
ATOM 951 C CA . PHE A 1 124 ? 2.334 5.398 6.146 1.00 95.69 124 PHE A CA 1
ATOM 952 C C . PHE A 1 124 ? 2.326 6.262 7.411 1.00 95.69 124 PHE A C 1
ATOM 954 O O . PHE A 1 124 ? 2.203 7.487 7.374 1.00 95.69 124 PHE A O 1
ATOM 961 N N . ARG A 1 125 ? 2.498 5.601 8.552 1.00 91.69 125 ARG A N 1
ATOM 962 C CA . ARG A 1 125 ? 2.763 6.180 9.865 1.00 91.69 125 ARG A CA 1
ATOM 963 C C . ARG A 1 125 ? 4.130 5.731 10.359 1.00 91.69 125 ARG A C 1
ATOM 965 O O . ARG A 1 125 ? 4.637 4.656 10.020 1.00 91.69 125 ARG A O 1
ATOM 972 N N . PHE A 1 126 ? 4.715 6.572 11.200 1.00 87.50 126 PHE A N 1
ATOM 973 C CA . PHE A 1 126 ? 5.948 6.277 11.908 1.00 87.50 126 PHE A CA 1
ATOM 974 C C . PHE A 1 126 ? 5.801 6.664 13.388 1.00 87.50 126 PHE A C 1
ATOM 976 O O . PHE A 1 126 ? 5.340 7.777 13.660 1.00 87.50 126 PHE A O 1
ATOM 983 N N . PRO A 1 127 ? 6.205 5.803 14.344 1.00 88.06 127 PRO A N 1
ATOM 984 C CA . PRO A 1 127 ? 6.800 4.468 14.164 1.00 88.06 127 PRO A CA 1
ATOM 985 C C . PRO A 1 127 ? 5.784 3.415 13.675 1.00 88.06 127 PRO A C 1
ATOM 987 O O . PRO A 1 127 ? 4.587 3.660 13.708 1.00 88.06 127 PRO A O 1
ATOM 990 N N . GLY A 1 128 ? 6.265 2.253 13.216 1.00 89.44 128 GLY A N 1
ATOM 991 C CA . GLY A 1 128 ? 5.431 1.123 12.759 1.00 89.44 128 GLY A CA 1
ATOM 992 C C . GLY A 1 128 ? 5.748 0.666 11.333 1.00 89.44 128 GLY A C 1
ATOM 993 O O . GLY A 1 128 ? 5.745 -0.528 11.043 1.00 89.44 128 GLY A O 1
ATOM 994 N N . THR A 1 129 ? 6.130 1.605 10.468 1.00 96.50 129 THR A N 1
ATOM 995 C CA . THR A 1 129 ? 6.610 1.306 9.113 1.00 96.50 129 THR A CA 1
ATOM 996 C C . THR A 1 129 ? 8.112 0.993 9.122 1.00 96.50 129 THR A C 1
ATOM 998 O O . THR A 1 129 ? 8.890 1.826 9.597 1.00 96.50 129 THR A O 1
ATOM 1001 N N . PRO A 1 130 ? 8.554 -0.179 8.622 1.00 96.62 130 PRO A N 1
ATOM 1002 C CA . PRO A 1 130 ? 9.971 -0.509 8.523 1.00 96.62 130 PRO A CA 1
ATOM 1003 C C . PRO A 1 130 ? 10.687 0.407 7.528 1.00 96.62 130 PRO A C 1
ATOM 1005 O O . PRO A 1 130 ? 10.171 0.703 6.449 1.00 96.62 130 PRO A O 1
ATOM 1008 N N . VAL A 1 131 ? 11.908 0.813 7.878 1.00 96.88 131 VAL A N 1
ATOM 1009 C CA . VAL A 1 131 ? 12.780 1.574 6.980 1.00 96.88 131 VAL A CA 1
ATOM 1010 C C . VAL A 1 131 ? 13.381 0.617 5.956 1.00 96.88 131 VAL A C 1
ATOM 1012 O O . VAL A 1 131 ? 14.053 -0.347 6.321 1.00 96.88 131 VAL A O 1
ATOM 1015 N N . VAL A 1 132 ? 13.129 0.886 4.678 1.00 97.56 132 VAL A N 1
ATOM 1016 C CA . VAL A 1 132 ? 13.686 0.129 3.555 1.00 97.56 132 VAL A CA 1
ATOM 1017 C C . VAL A 1 132 ? 14.775 0.971 2.900 1.00 97.56 132 VAL A C 1
ATOM 1019 O O . VAL A 1 132 ? 14.533 2.113 2.519 1.00 97.56 132 VAL A O 1
ATOM 1022 N N . GLU A 1 133 ? 15.972 0.401 2.766 1.00 97.75 133 GLU A N 1
ATOM 1023 C CA . GLU A 1 133 ? 17.095 1.044 2.071 1.00 97.75 133 GLU A CA 1
ATOM 1024 C C . GLU A 1 133 ? 16.725 1.353 0.614 1.00 97.75 133 GLU A C 1
ATOM 1026 O O . GLU A 1 133 ? 16.227 0.470 -0.099 1.00 97.75 133 GLU A O 1
ATOM 1031 N N . ALA A 1 134 ? 16.984 2.585 0.172 1.00 98.00 134 ALA A N 1
ATOM 1032 C CA . ALA A 1 134 ? 16.663 3.071 -1.167 1.00 98.00 134 ALA A CA 1
ATOM 1033 C C . ALA A 1 134 ? 17.615 4.193 -1.611 1.00 98.00 134 ALA A C 1
ATOM 1035 O O . ALA A 1 134 ? 18.011 5.033 -0.806 1.00 98.00 134 ALA A O 1
ATOM 1036 N N . ASP A 1 135 ? 17.915 4.245 -2.910 1.00 98.38 135 ASP A N 1
ATOM 1037 C CA . ASP A 1 135 ? 18.694 5.322 -3.534 1.00 98.38 135 ASP A CA 1
ATOM 1038 C C . ASP A 1 135 ? 17.804 6.506 -3.934 1.00 98.38 135 ASP A C 1
ATOM 1040 O O . ASP A 1 135 ? 18.221 7.665 -3.918 1.00 98.38 135 ASP A O 1
ATOM 1044 N N . ILE A 1 136 ? 16.559 6.211 -4.322 1.00 98.31 136 ILE A N 1
ATOM 1045 C CA . ILE A 1 136 ? 15.545 7.195 -4.697 1.00 98.31 136 ILE A CA 1
ATOM 1046 C C . ILE A 1 136 ? 14.297 6.932 -3.865 1.00 98.31 136 ILE A C 1
ATOM 1048 O O . ILE A 1 136 ? 13.727 5.845 -3.925 1.00 98.31 136 ILE A O 1
ATOM 1052 N N . LEU A 1 137 ? 13.844 7.951 -3.137 1.00 98.06 137 LEU A N 1
ATOM 1053 C CA . LEU A 1 137 ? 12.654 7.883 -2.298 1.00 98.06 137 LEU A CA 1
ATOM 1054 C C . LEU A 1 137 ? 11.567 8.829 -2.815 1.00 98.06 137 LEU A C 1
ATOM 1056 O O . LEU A 1 137 ? 11.756 10.045 -2.874 1.00 98.06 137 LEU A O 1
ATOM 1060 N N . VAL A 1 138 ? 10.408 8.266 -3.141 1.00 98.12 138 VAL A N 1
ATOM 1061 C CA . VAL A 1 138 ? 9.149 8.994 -3.290 1.00 98.12 138 VAL A CA 1
ATOM 1062 C C . VAL A 1 138 ? 8.377 8.817 -1.987 1.00 98.12 138 VAL A C 1
ATOM 1064 O O . VAL A 1 138 ? 7.988 7.705 -1.639 1.00 98.12 138 VAL A O 1
ATOM 1067 N N . ILE A 1 139 ? 8.179 9.905 -1.250 1.00 96.31 139 ILE A N 1
ATOM 1068 C CA . ILE A 1 139 ? 7.626 9.861 0.106 1.00 96.31 139 ILE A CA 1
ATOM 1069 C C . ILE A 1 139 ? 6.268 10.557 0.183 1.00 96.31 139 ILE A C 1
ATOM 1071 O O . ILE A 1 139 ? 6.048 11.601 -0.437 1.00 96.31 139 ILE A O 1
ATOM 1075 N N . GLU A 1 140 ? 5.367 9.972 0.964 1.00 92.94 140 GLU A N 1
ATOM 1076 C CA . GLU A 1 140 ? 4.162 10.636 1.449 1.00 92.94 140 GLU A CA 1
ATOM 1077 C C . GLU A 1 140 ? 4.526 11.902 2.245 1.00 92.94 140 GLU A C 1
ATOM 1079 O O . GLU A 1 140 ? 5.477 11.932 3.022 1.00 92.94 140 GLU A O 1
ATOM 1084 N N . ALA A 1 141 ? 3.808 12.998 1.990 1.00 92.94 141 ALA A N 1
ATOM 1085 C CA . ALA A 1 141 ? 4.161 14.311 2.528 1.00 92.94 141 ALA A CA 1
ATOM 1086 C C . ALA A 1 141 ? 2.945 15.121 3.008 1.00 92.94 141 ALA A C 1
ATOM 1088 O O . ALA A 1 141 ? 2.999 16.355 3.037 1.00 92.94 141 ALA A O 1
ATOM 1089 N N . THR A 1 142 ? 1.852 14.474 3.432 1.00 90.69 142 THR A N 1
ATOM 1090 C CA . THR A 1 142 ? 0.660 15.145 4.000 1.00 90.69 142 THR A CA 1
ATOM 1091 C C . THR A 1 142 ? 1.044 16.047 5.170 1.00 90.69 142 THR A C 1
ATOM 1093 O O . THR A 1 142 ? 0.512 17.161 5.307 1.00 90.69 142 THR A O 1
ATOM 1096 N N . TYR A 1 143 ? 2.019 15.597 5.967 1.00 90.44 143 TYR A N 1
ATOM 1097 C CA . TYR A 1 143 ? 2.630 16.335 7.075 1.00 90.44 143 TYR A CA 1
ATOM 1098 C C . TYR A 1 143 ? 4.059 16.823 6.784 1.00 90.44 143 TYR A C 1
ATOM 1100 O O . TYR A 1 143 ? 4.774 17.207 7.701 1.00 90.44 143 TYR A O 1
ATOM 1108 N N . GLY A 1 144 ? 4.468 16.901 5.511 1.00 88.94 144 GLY A N 1
ATOM 1109 C CA . GLY A 1 144 ? 5.811 17.352 5.113 1.00 88.94 144 GLY A CA 1
ATOM 1110 C C . GLY A 1 144 ? 6.094 18.842 5.358 1.00 88.94 144 GLY A C 1
ATOM 1111 O O . GLY A 1 144 ? 7.221 19.300 5.188 1.00 88.94 144 GLY A O 1
ATOM 1112 N N . ASN A 1 145 ? 5.085 19.622 5.760 1.00 91.69 145 ASN A N 1
ATOM 1113 C CA . ASN A 1 145 ? 5.265 21.008 6.179 1.00 91.69 145 ASN A CA 1
ATOM 1114 C C . ASN A 1 145 ? 5.504 21.070 7.695 1.00 91.69 145 ASN A C 1
ATOM 1116 O O . ASN A 1 145 ? 4.667 20.606 8.466 1.00 91.69 145 ASN A O 1
ATOM 1120 N N . SER A 1 146 ? 6.586 21.729 8.117 1.00 89.38 146 SER A N 1
ATOM 1121 C CA . SER A 1 146 ? 6.991 21.855 9.526 1.00 89.38 146 SER A CA 1
ATOM 1122 C C . SER A 1 146 ? 5.972 22.544 10.442 1.00 89.38 146 SER A C 1
ATOM 1124 O O . SER A 1 146 ? 6.083 22.433 11.656 1.00 89.38 146 SER A O 1
ATOM 1126 N N . SER A 1 147 ? 4.971 23.238 9.895 1.00 90.94 147 SER A N 1
ATOM 1127 C CA . SER A 1 147 ? 3.851 23.796 10.667 1.00 90.94 147 SER A CA 1
ATOM 1128 C C . SER A 1 147 ? 2.728 22.790 10.942 1.00 90.94 147 SER A C 1
ATOM 1130 O O . SER A 1 147 ? 1.897 23.024 11.816 1.00 90.94 147 SER A O 1
ATOM 1132 N N . ARG A 1 148 ? 2.677 21.662 10.222 1.00 86.81 148 ARG A N 1
ATOM 1133 C CA . ARG A 1 148 ? 1.628 20.644 10.367 1.00 86.81 148 ARG A CA 1
ATOM 1134 C C . ARG A 1 148 ? 2.029 19.564 11.373 1.00 86.81 148 ARG A C 1
ATOM 1136 O O . ARG A 1 148 ? 2.020 18.377 11.062 1.00 86.81 148 ARG A O 1
ATOM 1143 N N . VAL A 1 149 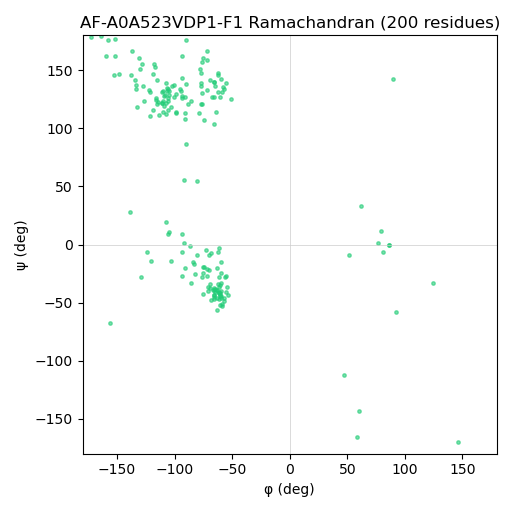? 2.365 19.985 12.588 1.00 83.75 149 VAL A N 1
ATOM 1144 C CA . VAL A 1 149 ? 2.746 19.083 13.681 1.00 83.75 149 VAL A CA 1
ATOM 1145 C C . VAL A 1 149 ? 1.524 18.760 14.535 1.00 83.75 149 VAL A C 1
ATOM 1147 O O . VAL A 1 149 ? 0.821 19.658 15.001 1.00 83.75 149 VAL A O 1
ATOM 1150 N N . ARG A 1 150 ? 1.267 17.469 14.764 1.00 80.69 150 ARG A N 1
ATOM 1151 C CA . ARG A 1 150 ? 0.252 17.023 15.724 1.00 80.69 150 ARG A CA 1
ATOM 1152 C C . ARG A 1 150 ? 0.898 16.833 17.093 1.00 80.69 150 ARG A C 1
ATOM 1154 O O . ARG A 1 150 ? 1.651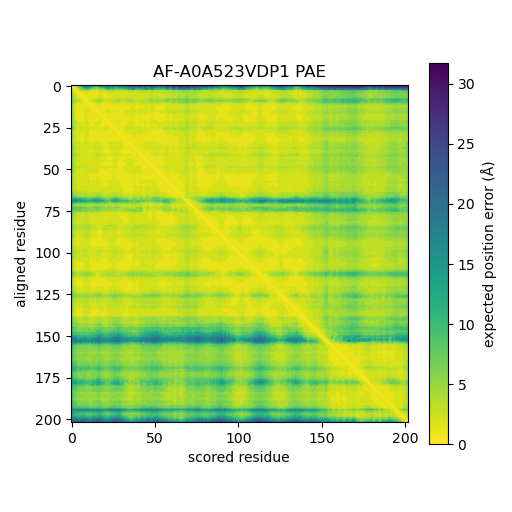 15.889 17.306 1.00 80.69 150 ARG A O 1
ATOM 1161 N N . HIS A 1 151 ? 0.594 17.734 18.020 1.00 78.25 151 HIS A N 1
ATOM 1162 C CA . HIS A 1 151 ? 1.041 17.634 19.407 1.00 78.25 151 HIS A CA 1
ATOM 1163 C C . HIS A 1 151 ? 0.007 16.871 20.230 1.00 78.25 151 HIS A C 1
ATOM 1165 O O . HIS A 1 151 ? -0.881 17.467 20.840 1.00 78.25 151 HIS A O 1
ATOM 1171 N N . PHE A 1 152 ? 0.110 15.546 20.234 1.00 77.56 152 PHE A N 1
ATOM 1172 C CA . PHE A 1 152 ? -0.669 14.735 21.160 1.00 77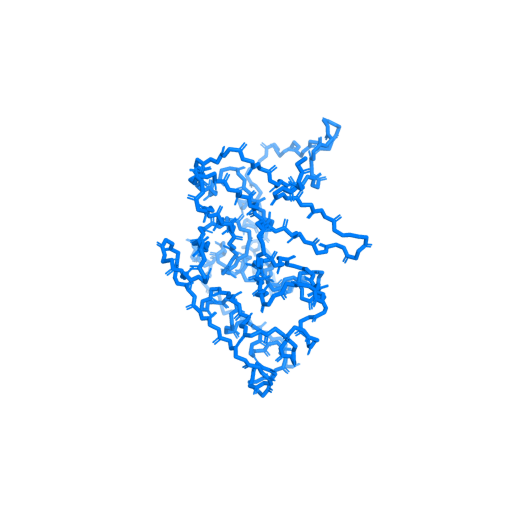.56 152 PHE A CA 1
ATOM 1173 C C . PHE A 1 152 ? -0.028 14.825 22.549 1.00 77.56 152 PHE A C 1
ATOM 1175 O O . PHE A 1 152 ? 1.156 14.542 22.711 1.00 77.56 152 PHE A O 1
ATOM 1182 N N . ARG A 1 153 ? -0.790 15.307 23.539 1.00 66.25 153 ARG A N 1
ATOM 1183 C CA . ARG A 1 153 ? -0.356 15.358 24.950 1.00 66.25 153 ARG A CA 1
ATOM 1184 C C . ARG A 1 153 ? -0.551 14.026 25.665 1.00 66.25 153 ARG A C 1
ATOM 1186 O O . ARG A 1 153 ? 0.131 13.756 26.645 1.00 66.25 153 ARG A O 1
ATOM 1193 N N . GLU A 1 154 ? -1.492 13.240 25.168 1.00 73.38 154 GLU A N 1
ATOM 1194 C CA . GLU A 1 154 ? -1.918 11.955 25.700 1.00 73.38 154 GLU A CA 1
ATOM 1195 C C . GLU A 1 154 ? -1.883 10.940 24.562 1.00 73.38 154 GLU A C 1
ATOM 1197 O O . GLU A 1 154 ? -1.979 11.311 23.386 1.00 73.38 154 GLU A O 1
ATOM 1202 N N . ASP A 1 155 ? -1.738 9.668 24.915 1.00 86.38 155 ASP A N 1
ATOM 1203 C CA . ASP A 1 155 ? -1.889 8.587 23.955 1.00 86.38 155 ASP A CA 1
ATOM 1204 C C . ASP A 1 155 ? -3.336 8.557 23.437 1.00 86.38 155 ASP A C 1
ATOM 1206 O O . ASP A 1 155 ? -4.284 8.315 24.187 1.00 86.38 155 ASP A O 1
ATOM 1210 N N . VAL A 1 156 ? -3.500 8.845 22.145 1.00 88.81 156 VAL A N 1
ATOM 1211 C CA . VAL A 1 156 ? -4.809 8.984 21.496 1.00 88.81 156 VAL A CA 1
ATOM 1212 C C . VAL A 1 156 ? -5.591 7.676 21.550 1.00 88.81 156 VAL A C 1
ATOM 1214 O O . VAL A 1 156 ? -6.813 7.716 21.692 1.00 88.81 156 VAL A O 1
ATOM 1217 N N . GLU A 1 157 ? -4.909 6.531 21.472 1.00 90.88 157 GLU A N 1
ATOM 1218 C CA . GLU A 1 157 ? -5.558 5.223 21.578 1.00 90.88 157 GLU A CA 1
ATOM 1219 C C . GLU A 1 157 ? -6.149 5.025 22.976 1.00 90.88 157 GLU A C 1
ATOM 1221 O O . GLU A 1 157 ? -7.327 4.694 23.102 1.00 90.88 157 GLU A O 1
ATOM 1226 N N . SER A 1 158 ? -5.384 5.331 24.026 1.00 92.81 158 SER A N 1
ATOM 1227 C CA . SER A 1 158 ? -5.858 5.281 25.415 1.00 92.81 158 SER A CA 1
ATOM 1228 C C . SER A 1 158 ? -7.056 6.205 25.676 1.00 92.81 158 SER A C 1
ATOM 1230 O O . SER A 1 158 ? -8.002 5.817 26.370 1.00 92.81 158 SER A O 1
ATOM 1232 N N . VAL A 1 159 ? -7.054 7.410 25.092 1.00 93.88 159 VAL A N 1
ATOM 1233 C CA . VAL A 1 159 ? -8.186 8.350 25.186 1.00 93.88 159 VAL A CA 1
ATOM 1234 C C . VAL A 1 159 ? -9.418 7.789 24.473 1.00 93.88 159 VAL A C 1
ATOM 1236 O O . VAL A 1 159 ? -10.521 7.845 25.016 1.00 93.88 159 VAL A O 1
ATOM 1239 N N . LEU A 1 160 ? -9.242 7.213 23.278 1.00 94.19 160 LEU A N 1
ATOM 1240 C CA . LEU A 1 160 ? -10.325 6.578 22.528 1.00 94.19 160 LEU A CA 1
ATOM 1241 C C . LEU A 1 160 ? -10.926 5.395 23.298 1.00 94.19 160 LEU A C 1
ATOM 1243 O O . LEU A 1 160 ? -12.148 5.307 23.400 1.00 94.19 160 LEU A O 1
ATOM 1247 N N . ILE A 1 161 ? -10.088 4.513 23.849 1.00 95.75 161 ILE A N 1
ATOM 1248 C CA . ILE A 1 161 ? -10.523 3.346 24.631 1.00 95.75 161 ILE A CA 1
ATOM 1249 C C . ILE A 1 161 ? -11.359 3.803 25.827 1.00 95.75 161 ILE A C 1
ATOM 1251 O O . ILE A 1 161 ? -12.510 3.387 25.952 1.00 95.75 161 ILE A O 1
ATOM 1255 N N . SER A 1 162 ? -10.828 4.728 26.632 1.00 95.50 162 SER A N 1
ATOM 1256 C CA . SER A 1 162 ? -11.524 5.265 27.810 1.00 95.50 162 SER A CA 1
ATOM 1257 C C . SER A 1 162 ? -12.878 5.873 27.437 1.00 95.50 162 SER A C 1
ATOM 1259 O O . SER A 1 162 ? -13.897 5.577 28.060 1.00 95.50 162 SER A O 1
ATOM 1261 N N . LEU A 1 163 ? -12.918 6.675 26.367 1.00 95.75 163 LEU A N 1
ATOM 1262 C CA . LEU A 1 163 ? -14.148 7.306 25.892 1.00 95.75 163 LEU A CA 1
ATOM 1263 C C . LEU A 1 163 ? -15.207 6.274 25.481 1.00 95.75 163 LEU A C 1
ATOM 1265 O O . LEU A 1 163 ? -16.394 6.453 25.773 1.00 95.75 163 LEU A O 1
ATOM 1269 N N . VAL A 1 164 ? -14.795 5.208 24.790 1.00 96.06 164 VAL A N 1
ATOM 1270 C CA . VAL A 1 164 ? -15.698 4.138 24.356 1.00 96.06 164 VAL A CA 1
ATOM 1271 C C . VAL A 1 164 ? -16.206 3.345 25.558 1.00 96.06 164 VAL A C 1
ATOM 1273 O O . VAL A 1 164 ? -17.416 3.159 25.672 1.00 96.06 164 VAL A O 1
ATOM 1276 N N . GLU A 1 165 ? -15.334 2.934 26.479 1.00 95.38 165 GLU A N 1
ATOM 1277 C CA . GLU A 1 165 ? -15.722 2.186 27.682 1.00 95.38 165 GLU A CA 1
ATOM 1278 C C . GLU A 1 165 ? -16.692 2.980 28.567 1.00 95.38 165 GLU A C 1
ATOM 1280 O O . GLU A 1 165 ? -17.731 2.457 28.982 1.00 95.38 165 GLU A O 1
ATOM 1285 N N . GLU A 1 166 ? -16.421 4.268 28.793 1.00 96.19 166 GLU A N 1
ATOM 1286 C CA . GLU A 1 166 ? -17.309 5.139 29.565 1.00 96.19 166 GLU A CA 1
ATOM 1287 C C . GLU A 1 166 ? -18.675 5.329 28.906 1.00 96.19 166 GLU A C 1
ATOM 1289 O O . GLU A 1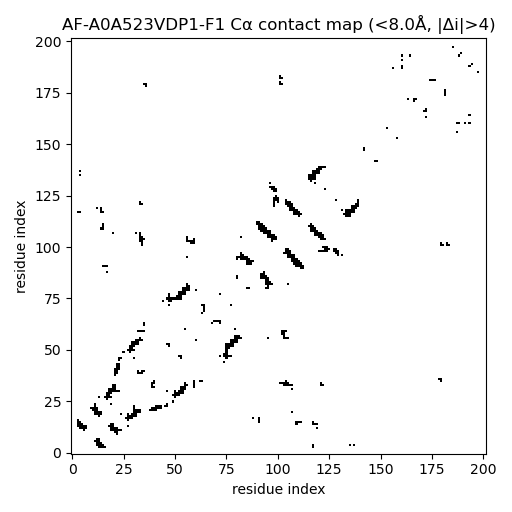 166 ? -19.711 5.354 29.579 1.00 96.19 166 GLU A O 1
ATOM 1294 N N . SER A 1 167 ? -18.688 5.456 27.580 1.00 96.62 167 SER A N 1
ATOM 1295 C CA . SER A 1 167 ? -19.922 5.631 26.818 1.00 96.62 167 SER A CA 1
ATOM 1296 C C . SER A 1 167 ? -20.754 4.347 26.792 1.00 96.62 167 SER A C 1
ATOM 1298 O O . SER A 1 167 ? -21.978 4.420 26.924 1.00 96.62 167 SER A O 1
ATOM 1300 N N . LEU A 1 168 ? -20.106 3.177 26.724 1.00 95.94 168 LEU A N 1
ATOM 1301 C CA . LEU A 1 168 ? -20.766 1.868 26.766 1.00 95.94 168 LEU A CA 1
ATOM 1302 C C . LEU A 1 168 ? -21.536 1.631 28.073 1.00 95.94 168 LEU A C 1
ATOM 1304 O O . LEU A 1 168 ? -22.566 0.957 28.054 1.00 95.94 168 LEU A O 1
ATOM 1308 N N . MET A 1 169 ? -21.120 2.242 29.191 1.00 94.75 169 MET A N 1
ATOM 1309 C CA . MET A 1 169 ? -21.883 2.198 30.450 1.00 94.75 169 MET A CA 1
ATOM 1310 C C . MET A 1 169 ? -23.265 2.868 30.351 1.00 94.75 169 MET A C 1
ATOM 1312 O O . MET A 1 169 ? -24.135 2.610 31.182 1.00 94.75 169 MET A O 1
ATOM 1316 N N . ARG A 1 170 ? -23.478 3.746 29.362 1.00 96.25 170 ARG A N 1
ATOM 1317 C CA . ARG A 1 170 ? -24.728 4.501 29.161 1.00 96.25 170 ARG A CA 1
ATOM 1318 C C . ARG A 1 170 ? -25.588 3.945 28.025 1.00 96.25 170 ARG A C 1
ATOM 1320 O O . ARG A 1 170 ? -26.754 4.320 27.921 1.00 96.25 170 ARG A O 1
ATOM 1327 N N . GLY A 1 171 ? -25.033 3.073 27.185 1.00 94.88 171 GLY A N 1
ATOM 1328 C CA . GLY A 1 171 ? -25.724 2.468 26.052 1.00 94.88 171 GLY A CA 1
ATOM 1329 C C . GLY A 1 171 ? -24.802 2.210 24.856 1.00 94.88 171 GLY A C 1
ATOM 1330 O O . GLY A 1 171 ? -23.585 2.330 24.971 1.00 94.88 171 GLY A O 1
ATOM 1331 N N . PRO A 1 172 ? -25.369 1.847 23.692 1.00 94.44 172 PRO A N 1
ATOM 1332 C CA . PRO A 1 172 ? -24.595 1.596 22.479 1.00 94.44 172 PRO A CA 1
ATOM 1333 C C . PRO A 1 172 ? -23.789 2.818 22.024 1.00 94.44 172 PRO A C 1
ATOM 1335 O O . PRO A 1 172 ? -24.275 3.950 22.070 1.00 94.44 172 PRO A O 1
ATOM 1338 N N . VAL A 1 173 ? -22.578 2.573 21.519 1.00 95.06 173 VAL A N 1
ATOM 1339 C CA . VAL A 1 173 ? -21.693 3.600 20.954 1.00 95.06 173 VAL A CA 1
ATOM 1340 C C . VAL A 1 173 ? -21.700 3.499 19.434 1.00 95.06 173 VAL A C 1
ATOM 1342 O O . VAL A 1 173 ? -21.465 2.431 18.874 1.00 95.06 173 VAL A O 1
ATOM 1345 N N . PHE A 1 174 ? -21.941 4.625 18.766 1.00 93.31 174 PHE A N 1
ATOM 1346 C CA . PHE A 1 174 ? -21.921 4.723 17.308 1.00 93.31 174 PHE A CA 1
ATOM 1347 C C . PHE A 1 174 ? -20.625 5.397 16.860 1.00 93.31 174 PHE A C 1
ATOM 1349 O O . PHE A 1 174 ? -20.376 6.555 17.197 1.00 93.31 174 PHE A O 1
ATOM 1356 N N . VAL A 1 175 ? -19.808 4.678 16.091 1.00 91.69 175 VAL A N 1
ATOM 1357 C CA . VAL A 1 175 ? -18.554 5.194 15.529 1.00 91.69 175 VAL A CA 1
ATOM 1358 C C . VAL A 1 175 ? -18.737 5.407 14.031 1.00 91.69 175 VAL A C 1
ATOM 1360 O O . VAL A 1 175 ? -19.043 4.472 13.296 1.00 91.69 175 VAL A O 1
ATOM 1363 N N . PHE A 1 176 ? -18.535 6.642 13.577 1.00 90.00 176 PHE A N 1
ATOM 1364 C CA . PHE A 1 176 ? -18.619 7.010 12.165 1.00 90.00 176 PHE A CA 1
ATOM 1365 C C . PHE A 1 176 ? -17.215 7.208 11.599 1.00 90.00 176 PHE A C 1
ATOM 1367 O O . PHE A 1 176 ? -16.391 7.906 12.188 1.00 90.00 176 PHE A O 1
ATOM 1374 N N . GLY A 1 177 ? -16.943 6.617 10.441 1.00 85.56 177 GLY A N 1
ATOM 1375 C CA . GLY A 1 177 ? -15.630 6.679 9.814 1.00 85.56 177 GLY A CA 1
ATOM 1376 C C . GLY A 1 177 ? -15.628 6.070 8.420 1.00 85.56 177 GLY A C 1
ATOM 1377 O O . GLY A 1 177 ? -16.645 5.584 7.930 1.00 85.56 177 GLY A O 1
ATOM 1378 N N . TYR A 1 178 ? -14.466 6.114 7.780 1.00 81.31 178 TYR A N 1
ATOM 1379 C CA . TYR A 1 178 ? -14.247 5.522 6.464 1.00 81.31 178 TYR A CA 1
ATOM 1380 C C . TYR A 1 178 ? -13.699 4.094 6.584 1.00 81.31 178 TYR A C 1
ATOM 1382 O O . TYR A 1 178 ? -13.148 3.708 7.621 1.00 81.31 178 TYR A O 1
ATOM 1390 N N . ASN A 1 179 ? -13.806 3.329 5.494 1.00 77.75 179 ASN A N 1
ATOM 1391 C CA . ASN A 1 179 ? -13.135 2.034 5.357 1.00 77.75 179 ASN A CA 1
ATOM 1392 C C . ASN A 1 179 ? -11.621 2.195 5.583 1.00 77.75 179 ASN A C 1
ATOM 1394 O O . ASN A 1 179 ? -11.030 3.179 5.145 1.00 77.75 179 ASN A O 1
ATOM 1398 N N . GLY A 1 180 ? -11.009 1.249 6.286 1.00 80.00 180 GLY A N 1
ATOM 1399 C CA . GLY A 1 180 ? -9.649 1.338 6.816 1.00 80.00 180 GLY A CA 1
ATOM 1400 C C . GLY A 1 180 ? -9.634 1.882 8.246 1.00 80.00 180 GLY A C 1
ATOM 1401 O O . GLY A 1 180 ? -9.210 1.187 9.165 1.00 80.00 180 GLY A O 1
ATOM 1402 N N . LYS A 1 181 ? -10.170 3.092 8.461 1.00 84.69 181 LYS A N 1
ATOM 1403 C CA . LYS A 1 181 ? -10.189 3.735 9.789 1.00 84.69 181 LYS A CA 1
ATOM 1404 C C . LYS A 1 181 ? -11.119 3.057 10.786 1.00 84.69 181 LYS A C 1
ATOM 1406 O O . LYS A 1 181 ? -10.770 2.945 11.955 1.00 84.69 181 LYS A O 1
ATOM 1411 N N . LEU A 1 182 ? -12.277 2.573 10.341 1.00 89.38 182 LEU A N 1
ATOM 1412 C CA . LEU A 1 182 ? -13.161 1.800 11.218 1.00 89.38 182 LEU A CA 1
ATOM 1413 C C . LEU A 1 182 ? -12.514 0.476 11.648 1.00 89.38 182 LEU A C 1
ATOM 1415 O O . LEU A 1 182 ? -12.638 0.089 12.803 1.00 89.38 182 LEU A O 1
ATOM 1419 N N . GLN A 1 183 ? -11.781 -0.187 10.753 1.00 87.56 183 GLN A N 1
ATOM 1420 C CA . GLN A 1 183 ? -11.045 -1.415 11.055 1.00 87.56 183 GLN A CA 1
ATOM 1421 C C . GLN A 1 183 ? -9.897 -1.158 12.042 1.00 87.56 183 GLN A C 1
ATOM 1423 O O . GLN A 1 183 ? -9.710 -1.955 12.953 1.00 87.56 183 GLN A O 1
ATOM 1428 N N . GLU A 1 184 ? -9.194 -0.029 11.915 1.00 87.56 184 GLU A N 1
ATOM 1429 C CA . GLU A 1 184 ? -8.187 0.419 12.889 1.00 87.56 184 GLU A CA 1
ATOM 1430 C C . GLU A 1 184 ? -8.808 0.625 14.281 1.00 87.56 184 GLU A C 1
ATOM 1432 O O . GLU A 1 184 ? -8.298 0.104 15.268 1.00 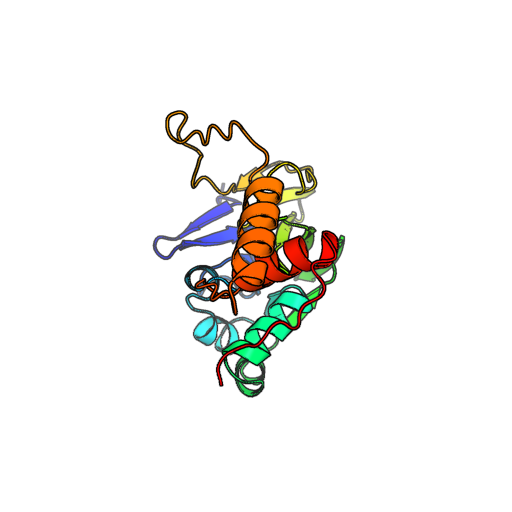87.56 184 GLU A O 1
ATOM 1437 N N . VAL A 1 185 ? -9.962 1.300 14.369 1.00 91.88 185 VAL A N 1
ATOM 1438 C CA . VAL A 1 185 ? -10.685 1.463 15.645 1.00 91.88 185 VAL A CA 1
ATOM 1439 C C . VAL A 1 185 ? -11.097 0.110 16.232 1.00 91.88 185 VAL A C 1
ATOM 1441 O O . VAL A 1 185 ? -10.923 -0.116 17.429 1.00 91.88 185 VAL A O 1
ATOM 1444 N N . ILE A 1 186 ? -11.612 -0.805 15.406 1.00 91.88 186 ILE A N 1
ATOM 1445 C CA . ILE A 1 186 ? -11.964 -2.167 15.836 1.00 91.88 186 ILE A CA 1
ATOM 1446 C C . ILE A 1 186 ? -10.733 -2.892 16.381 1.00 91.88 186 ILE A C 1
ATOM 1448 O O . ILE A 1 186 ? -10.818 -3.521 17.433 1.00 91.88 186 ILE A O 1
ATOM 1452 N N . GLU A 1 187 ? -9.587 -2.791 15.706 1.00 90.50 187 GLU A N 1
ATOM 1453 C CA . GLU A 1 187 ? -8.339 -3.417 16.138 1.00 90.50 187 GLU A CA 1
ATOM 1454 C C . GLU A 1 187 ? -7.852 -2.867 17.485 1.00 90.50 187 GLU A C 1
ATOM 1456 O O . GLU A 1 187 ? -7.514 -3.656 18.370 1.00 90.50 187 GLU A O 1
ATOM 1461 N N . VAL A 1 188 ? -7.862 -1.541 17.665 1.00 92.88 188 VAL A N 1
ATOM 1462 C CA . VAL A 1 188 ? -7.481 -0.876 18.924 1.00 92.88 188 VAL A CA 1
ATOM 1463 C C . VAL A 1 188 ? -8.370 -1.353 20.074 1.00 92.88 188 VAL A C 1
ATOM 1465 O O . VAL A 1 188 ? -7.871 -1.832 21.094 1.00 92.88 188 VAL A O 1
ATOM 1468 N N . LEU A 1 189 ? -9.692 -1.305 19.895 1.00 95.00 189 LEU A N 1
ATOM 1469 C CA . LEU A 1 189 ? -10.653 -1.724 20.920 1.00 95.00 189 LEU A CA 1
ATOM 1470 C C . LEU A 1 189 ? -10.572 -3.233 21.208 1.00 95.00 189 LEU A C 1
ATOM 1472 O O . LEU A 1 189 ? -10.662 -3.655 22.362 1.00 95.00 189 LEU A O 1
ATOM 1476 N N . HIS A 1 190 ? -10.340 -4.055 20.181 1.00 93.56 190 HIS A N 1
ATOM 1477 C CA . HIS A 1 190 ? -10.147 -5.495 20.333 1.00 93.56 190 HIS A CA 1
ATOM 1478 C C . HIS A 1 190 ? -8.860 -5.825 21.106 1.00 93.56 190 HIS A C 1
ATOM 1480 O O . HIS A 1 190 ? -8.891 -6.640 22.029 1.00 93.56 190 HIS A O 1
ATOM 1486 N N . LYS A 1 191 ? -7.733 -5.170 20.792 1.00 93.31 191 LYS A N 1
ATOM 1487 C CA . LYS A 1 191 ? -6.461 -5.319 21.529 1.00 93.31 191 LYS A CA 1
ATOM 1488 C C . LYS A 1 191 ? -6.593 -4.892 22.992 1.00 93.31 191 LYS A C 1
ATOM 1490 O O . LYS A 1 191 ? -6.031 -5.551 23.867 1.00 93.31 191 LYS A O 1
ATOM 1495 N N . ALA A 1 192 ? -7.384 -3.852 23.255 1.00 95.25 192 ALA A N 1
ATOM 1496 C CA . ALA A 1 192 ? -7.733 -3.398 24.600 1.00 95.25 192 ALA A CA 1
ATOM 1497 C C . ALA A 1 192 ? -8.726 -4.323 25.333 1.00 95.25 192 ALA A C 1
ATOM 1499 O O . ALA A 1 192 ? -8.975 -4.134 26.519 1.00 95.25 192 ALA A O 1
ATOM 1500 N N . LYS A 1 193 ? -9.244 -5.361 24.659 1.00 94.81 193 LYS A N 1
ATOM 1501 C CA . LYS A 1 193 ? -10.216 -6.332 25.187 1.00 94.81 193 LYS A CA 1
ATOM 1502 C C . LYS A 1 193 ? -11.550 -5.702 25.598 1.00 94.81 193 LYS A C 1
ATOM 1504 O O . LYS A 1 193 ? -12.203 -6.199 26.517 1.00 94.81 193 LYS A O 1
ATOM 1509 N N . VAL A 1 194 ? -11.988 -4.658 24.892 1.00 93.12 194 VAL A N 1
ATOM 1510 C CA . VAL A 1 194 ? -13.332 -4.094 25.074 1.00 93.12 194 VAL A CA 1
ATOM 1511 C C . VAL A 1 194 ? -14.358 -5.146 24.635 1.00 93.12 194 VAL A C 1
ATOM 1513 O O . VAL A 1 194 ? -14.530 -5.425 23.450 1.00 93.12 194 VAL A O 1
ATOM 1516 N N . GLY A 1 195 ? -14.992 -5.798 25.612 1.00 82.88 195 GLY A N 1
ATOM 1517 C CA . GLY A 1 195 ? -15.763 -7.035 25.441 1.00 82.88 195 GLY A CA 1
ATOM 1518 C C . GLY A 1 195 ? -17.182 -6.848 24.904 1.00 82.88 195 GLY A C 1
ATOM 1519 O O . GLY A 1 195 ? -18.132 -7.314 25.531 1.00 82.88 195 GLY A O 1
ATOM 1520 N N . VAL A 1 196 ? -17.341 -6.175 23.763 1.00 87.44 196 VAL A N 1
ATOM 1521 C CA . VAL A 1 196 ? -18.644 -5.945 23.116 1.00 87.44 196 VAL A CA 1
ATOM 1522 C C . VAL A 1 196 ? -18.612 -6.326 21.632 1.00 87.44 196 VAL A C 1
ATOM 1524 O O . VAL A 1 196 ? -17.556 -6.253 21.003 1.00 87.44 196 VAL A O 1
ATOM 1527 N N . PRO A 1 197 ? -19.745 -6.747 21.041 1.00 90.50 197 PRO A N 1
ATOM 1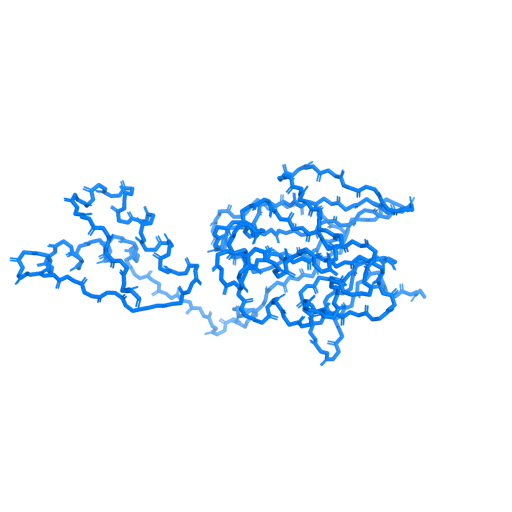528 C CA . PRO A 1 197 ? -19.808 -7.010 19.609 1.00 90.50 197 PRO A CA 1
ATOM 1529 C C . PRO A 1 197 ? -19.714 -5.711 18.799 1.00 90.50 197 PRO A C 1
ATOM 1531 O O . PRO A 1 197 ? -20.331 -4.703 19.142 1.00 90.50 197 PRO A O 1
ATOM 1534 N N . PHE A 1 198 ? -19.005 -5.768 17.671 1.00 90.50 198 PHE A N 1
ATOM 1535 C CA . PHE A 1 198 ? -19.038 -4.724 16.650 1.00 90.50 198 PHE A CA 1
ATOM 1536 C C . PHE A 1 198 ? -20.170 -5.019 15.669 1.00 90.50 198 PHE A C 1
ATOM 1538 O O . PHE A 1 198 ? -20.187 -6.077 15.039 1.00 90.50 198 PHE A O 1
ATOM 1545 N N . VAL A 1 199 ? -21.114 -4.090 15.540 1.00 90.19 199 VAL A N 1
ATOM 1546 C CA . VAL A 1 199 ? -22.249 -4.214 14.620 1.00 90.19 199 VAL A CA 1
ATOM 1547 C C . VAL A 1 199 ? -22.049 -3.225 13.479 1.00 90.19 199 VAL A C 1
ATOM 1549 O O . VAL A 1 199 ? -21.979 -2.019 13.712 1.00 90.19 199 VAL A O 1
ATOM 1552 N N . MET A 1 200 ? -21.949 -3.736 12.253 1.00 81.56 200 MET A N 1
ATOM 1553 C CA . MET A 1 200 ? -21.960 -2.908 11.047 1.00 81.56 200 MET A CA 1
ATOM 1554 C C . MET A 1 200 ? -23.407 -2.736 10.568 1.00 81.56 200 MET A C 1
ATOM 1556 O O . MET A 1 200 ? -24.158 -3.712 10.611 1.00 81.56 200 MET A O 1
ATOM 1560 N N . PRO A 1 201 ? -23.817 -1.529 10.140 1.00 73.06 201 PRO A N 1
ATOM 1561 C CA . PRO A 1 201 ? -25.120 -1.339 9.511 1.00 73.06 201 PRO A CA 1
ATOM 1562 C C . PRO A 1 201 ? -25.217 -2.158 8.214 1.00 73.06 201 PRO A C 1
ATOM 1564 O O . PRO A 1 201 ? -24.211 -2.332 7.523 1.00 73.06 201 PRO A O 1
ATOM 1567 N N . GLU A 1 202 ? -26.421 -2.664 7.928 1.00 61.34 202 GLU A N 1
ATOM 1568 C CA . GLU A 1 202 ? -26.758 -3.393 6.691 1.00 61.34 202 GLU A CA 1
ATOM 1569 C C . GLU A 1 202 ? -26.639 -2.524 5.429 1.00 61.34 202 GLU A C 1
ATOM 1571 O O . GLU A 1 202 ? -26.964 -1.312 5.496 1.00 61.34 202 GLU A O 1
#